Protein AF-A0A7S3USN7-F1 (afdb_monomer)

Mean predicted aligned error: 5.02 Å

Nearest PDB structures (foldseek):
  7kpt-assembly1_A  TM=8.459E-01  e=5.447E-21  Penicillium citrinum
  6pvi-assembly1_A  TM=8.472E-01  e=8.837E-21  Penicillium fellutanum
  5tum-assembly1_A  TM=7.436E-01  e=7.796E-20  Legionella longbeachae
  7cp7-assembly1_A  TM=7.792E-01  e=2.776E-19  Aspergillus fumigatus Z5
  5x68-assembly1_A  TM=6.913E-01  e=7.178E-15  Homo sapiens

InterPro domains:
  IPR002938 FAD-binding domain [PF01494] (2-319)
  IPR036188 FAD/NAD(P)-binding domain superfamily [G3DSA:3.50.50.60] (1-320)
  IPR036188 FAD/NAD(P)-binding domain superfamily [SSF51905] (2-320)
  IPR053212 2,6-Dihydroxypyridine 3-monooxygenase [PTHR47469] (2-319)

Structure (mmCIF, N/CA/C/O backbone):
data_AF-A0A7S3USN7-F1
#
_entry.id   AF-A0A7S3USN7-F1
#
loop_
_atom_site.group_PDB
_atom_site.id
_atom_site.type_symbol
_atom_site.label_atom_id
_atom_site.label_alt_id
_atom_site.label_comp_id
_atom_site.label_asym_id
_atom_site.label_entity_id
_atom_site.label_seq_id
_atom_site.pdbx_PDB_ins_code
_atom_site.Cartn_x
_atom_site.Cartn_y
_atom_site.Cartn_z
_atom_site.occupancy
_atom_site.B_iso_or_equiv
_atom_site.auth_seq_id
_atom_site.auth_comp_id
_atom_site.au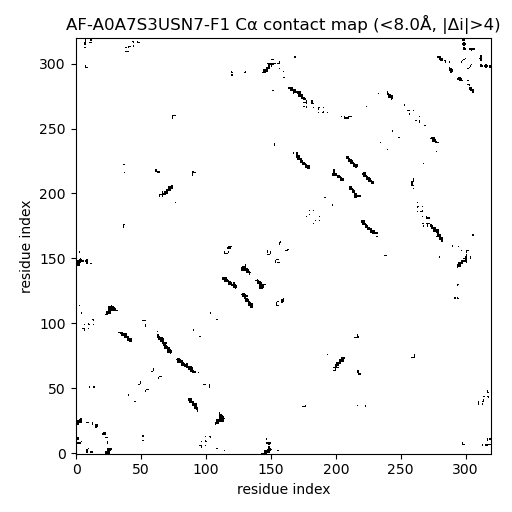th_asym_id
_atom_site.auth_atom_id
_atom_site.pdbx_PDB_model_num
ATOM 1 N N . MET A 1 1 ? -15.254 -0.022 15.511 1.00 97.38 1 MET A N 1
ATOM 2 C CA . MET A 1 1 ? -14.826 1.108 14.658 1.00 97.38 1 MET A CA 1
ATOM 3 C C . MET A 1 1 ? -13.582 0.675 13.910 1.00 97.38 1 MET A C 1
ATOM 5 O O . MET A 1 1 ? -12.802 -0.070 14.482 1.00 97.38 1 MET A O 1
ATOM 9 N N . VAL A 1 2 ? -13.404 1.097 12.666 1.00 98.56 2 VAL A N 1
ATOM 10 C CA . VAL A 1 2 ? -12.164 0.878 11.907 1.00 98.56 2 VAL A CA 1
ATOM 11 C C . VAL A 1 2 ? -11.606 2.248 11.536 1.00 98.56 2 VAL A C 1
ATOM 13 O O . VAL A 1 2 ? -12.367 3.101 11.086 1.00 98.56 2 VAL A O 1
ATOM 16 N N . VAL A 1 3 ? -10.318 2.476 11.768 1.00 98.31 3 VAL A N 1
ATOM 17 C CA . VAL A 1 3 ? -9.622 3.730 11.451 1.00 98.31 3 VAL A CA 1
ATOM 18 C C . VAL A 1 3 ? -8.654 3.452 10.309 1.00 98.31 3 VAL A C 1
ATOM 20 O O . VAL A 1 3 ? -7.775 2.613 10.461 1.00 98.31 3 VAL A O 1
ATOM 23 N N . GLY A 1 4 ? -8.829 4.132 9.180 1.00 97.25 4 GLY A N 1
ATOM 24 C CA . GLY A 1 4 ? -8.174 3.828 7.909 1.00 97.25 4 GLY A CA 1
ATOM 25 C C . GLY A 1 4 ? -9.098 3.040 6.981 1.00 97.25 4 GLY A C 1
ATOM 26 O O . GLY A 1 4 ? -9.557 1.947 7.309 1.00 97.25 4 GLY A O 1
ATOM 27 N N . GLY A 1 5 ? -9.385 3.609 5.814 1.00 95.75 5 GLY A N 1
ATOM 28 C CA . GLY A 1 5 ? -10.304 3.085 4.808 1.00 95.75 5 GLY A CA 1
ATOM 29 C C . GLY A 1 5 ? -9.616 2.514 3.574 1.00 95.75 5 GLY A C 1
ATOM 30 O O . GLY A 1 5 ? -10.259 2.418 2.538 1.00 95.75 5 GLY A O 1
ATOM 31 N N . SER A 1 6 ? -8.337 2.138 3.657 1.00 94.81 6 SER A N 1
ATOM 32 C CA . SER A 1 6 ? -7.633 1.385 2.605 1.00 94.81 6 SER A CA 1
ATOM 33 C C . SER A 1 6 ? -7.958 -0.121 2.673 1.00 94.81 6 SER A C 1
ATOM 35 O O . SER A 1 6 ? -8.712 -0.560 3.539 1.00 94.81 6 SER A O 1
ATOM 37 N N . ILE A 1 7 ? -7.376 -0.935 1.787 1.00 95.06 7 ILE A N 1
ATOM 38 C CA . ILE A 1 7 ? -7.708 -2.362 1.595 1.00 95.06 7 ILE A CA 1
ATOM 39 C C . ILE A 1 7 ? -7.746 -3.187 2.893 1.00 95.06 7 ILE A C 1
ATOM 41 O O . ILE A 1 7 ? -8.689 -3.946 3.082 1.00 95.06 7 ILE A O 1
ATOM 45 N N . GLY A 1 8 ? -6.796 -3.005 3.819 1.00 96.81 8 GLY A N 1
ATOM 46 C CA . GLY A 1 8 ? -6.786 -3.745 5.089 1.00 96.81 8 GLY A CA 1
ATOM 47 C C . GLY A 1 8 ? -7.912 -3.325 6.037 1.00 96.81 8 GLY A C 1
ATOM 48 O O . GLY A 1 8 ? -8.554 -4.163 6.663 1.00 96.81 8 GLY A O 1
ATOM 49 N N . GLY A 1 9 ? -8.219 -2.026 6.094 1.00 98.19 9 GLY A N 1
ATOM 50 C CA . GLY A 1 9 ? -9.335 -1.513 6.890 1.00 98.19 9 GLY A CA 1
ATOM 51 C C . GLY A 1 9 ? -10.692 -1.910 6.311 1.00 98.19 9 GLY A C 1
ATOM 52 O O . GLY A 1 9 ? -11.601 -2.285 7.052 1.00 98.19 9 GLY A O 1
ATOM 53 N N . LEU A 1 10 ? -10.828 -1.892 4.984 1.00 98.06 10 LEU A N 1
ATOM 54 C CA . LEU A 1 10 ? -12.040 -2.351 4.310 1.00 98.06 10 LEU A CA 1
ATOM 55 C C . LEU A 1 10 ? -12.243 -3.860 4.481 1.00 98.06 10 LEU A C 1
ATOM 57 O O . LEU A 1 10 ? -13.354 -4.266 4.813 1.00 98.06 10 LEU A O 1
ATOM 61 N N . ALA A 1 11 ? -11.190 -4.672 4.341 1.00 98.31 11 ALA A N 1
ATOM 62 C CA . ALA A 1 11 ? -11.242 -6.107 4.619 1.00 98.31 11 ALA A CA 1
ATOM 63 C C . ALA A 1 11 ? -11.718 -6.377 6.056 1.00 98.31 11 ALA A C 1
ATOM 65 O O . ALA A 1 11 ? -12.752 -7.022 6.242 1.00 98.31 11 ALA A O 1
ATOM 66 N N . ALA A 1 12 ? -11.082 -5.744 7.050 1.00 98.56 12 ALA A N 1
ATOM 67 C CA . ALA A 1 12 ? -11.486 -5.845 8.454 1.00 98.56 12 ALA A CA 1
ATOM 68 C C . ALA A 1 12 ? -12.947 -5.422 8.676 1.00 98.56 12 ALA A C 1
ATOM 70 O O . ALA A 1 12 ? -13.694 -6.048 9.433 1.00 98.56 12 ALA A O 1
ATOM 71 N N . ALA A 1 13 ? -13.392 -4.358 8.004 1.00 98.56 13 ALA A N 1
ATOM 72 C CA . ALA A 1 13 ? -14.763 -3.888 8.110 1.00 98.56 13 ALA A CA 1
ATOM 73 C C . ALA A 1 13 ? -15.772 -4.894 7.544 1.00 98.56 13 ALA A C 1
ATOM 75 O O . ALA A 1 13 ? -16.808 -5.131 8.171 1.00 98.56 13 ALA A O 1
ATOM 76 N N . VAL A 1 14 ? -15.480 -5.495 6.388 1.00 98.38 14 VAL A N 1
ATOM 77 C CA . VAL A 1 14 ? -16.324 -6.525 5.769 1.00 98.38 14 VAL A CA 1
ATOM 78 C C . VAL A 1 14 ? -16.388 -7.763 6.663 1.00 98.38 14 VAL A C 1
ATOM 80 O O . VAL A 1 14 ? -17.492 -8.209 6.990 1.00 98.38 14 VAL A O 1
ATOM 83 N N . SER A 1 15 ? -15.243 -8.261 7.137 1.00 98.12 15 SER A N 1
ATOM 84 C CA . SER A 1 15 ? -15.151 -9.405 8.054 1.00 98.12 15 SER A CA 1
ATOM 85 C C . SER A 1 15 ? -15.974 -9.204 9.323 1.00 98.12 15 SER A C 1
ATOM 87 O O . SER A 1 15 ? -16.848 -10.013 9.647 1.00 98.12 15 SER A O 1
ATOM 89 N N . LEU A 1 16 ? -15.768 -8.083 10.021 1.00 97.94 16 LEU A N 1
ATOM 90 C CA . LEU A 1 16 ? -16.489 -7.769 11.256 1.00 97.94 16 LEU A CA 1
ATOM 91 C C . LEU A 1 16 ? -18.002 -7.659 11.028 1.00 97.94 16 LEU A C 1
ATOM 93 O O . LEU A 1 16 ? -18.793 -8.121 11.852 1.00 97.94 16 LEU A O 1
ATOM 97 N N . ARG A 1 17 ? -18.435 -7.087 9.899 1.00 97.25 17 ARG A N 1
ATOM 98 C CA . ARG A 1 17 ? -19.862 -7.024 9.549 1.00 97.25 17 ARG A CA 1
ATOM 99 C C . ARG A 1 17 ? -20.449 -8.398 9.263 1.00 97.25 17 ARG A C 1
ATOM 101 O O . ARG A 1 17 ? -21.560 -8.667 9.715 1.00 97.25 17 ARG A O 1
ATOM 108 N N . LYS A 1 18 ? -19.723 -9.271 8.558 1.00 96.12 18 LYS A N 1
ATOM 109 C CA . LYS A 1 18 ? -20.137 -10.667 8.346 1.00 96.12 18 LYS A CA 1
ATOM 110 C C . LYS A 1 18 ? -20.257 -11.435 9.663 1.00 96.12 18 LYS A C 1
ATOM 112 O O . LYS A 1 18 ? -21.150 -12.264 9.795 1.00 96.12 18 LYS A O 1
ATOM 117 N N . ALA A 1 19 ? -19.435 -11.097 10.655 1.00 96.75 19 ALA A N 1
ATOM 118 C CA . ALA A 1 19 ? -19.550 -11.606 12.021 1.00 96.75 19 ALA A CA 1
ATOM 119 C C . ALA A 1 1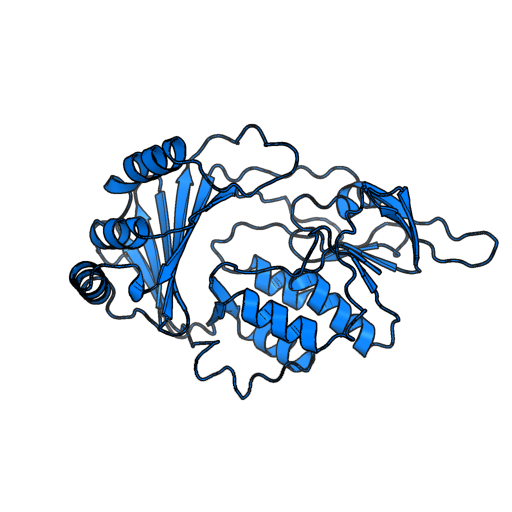9 ? -20.707 -10.978 12.836 1.00 96.75 19 ALA A C 1
ATOM 121 O O . ALA A 1 19 ? -20.896 -11.317 14.002 1.00 96.75 19 ALA A O 1
ATOM 122 N N . GLY A 1 20 ? -21.496 -10.070 12.248 1.00 96.62 20 GLY A N 1
ATOM 123 C CA . GLY A 1 20 ? -22.662 -9.443 12.878 1.00 96.62 20 GLY A CA 1
ATOM 124 C C . GLY A 1 20 ? -22.380 -8.121 13.599 1.00 96.62 20 GLY A C 1
ATOM 125 O O . GLY A 1 20 ? -23.288 -7.559 14.214 1.00 96.62 20 GLY A O 1
ATOM 126 N N . ALA A 1 21 ? -21.156 -7.587 13.526 1.00 96.62 21 ALA A N 1
ATOM 127 C CA . ALA A 1 21 ? -20.813 -6.328 14.178 1.00 96.62 21 ALA A CA 1
ATOM 128 C C . ALA A 1 21 ? -21.382 -5.102 13.438 1.00 96.62 21 ALA A C 1
ATOM 130 O O . ALA A 1 21 ? -21.480 -5.049 12.208 1.00 96.62 21 ALA A O 1
ATOM 131 N N . LYS A 1 22 ? -21.696 -4.046 14.200 1.00 95.69 22 LYS A N 1
ATOM 132 C CA . LYS A 1 22 ? -22.029 -2.723 13.653 1.00 95.69 22 LYS A CA 1
ATOM 133 C C . LYS A 1 22 ? -20.742 -1.941 13.410 1.00 95.69 22 LYS A C 1
ATOM 135 O O . LYS A 1 22 ? -20.151 -1.394 14.337 1.00 95.69 22 LYS A O 1
ATOM 140 N N . VAL A 1 23 ? -20.314 -1.886 12.154 1.00 97.62 23 VAL A N 1
ATOM 141 C CA . VAL A 1 23 ? -19.033 -1.273 11.782 1.00 97.62 23 VAL A CA 1
ATOM 142 C C . VAL A 1 23 ? -19.231 0.069 11.086 1.00 97.62 23 VAL A C 1
ATOM 144 O O . VAL A 1 23 ? -20.077 0.195 10.200 1.00 97.62 23 VAL A O 1
ATOM 147 N N . LYS A 1 24 ? -18.408 1.042 11.487 1.00 97.69 24 LYS A N 1
ATOM 148 C CA . LYS A 1 24 ? -18.107 2.278 10.761 1.00 97.69 24 LYS A CA 1
ATOM 149 C C . LYS A 1 24 ? -16.603 2.335 10.509 1.00 97.69 24 LYS A C 1
ATOM 151 O O . LYS A 1 24 ? -15.837 2.012 11.425 1.00 97.69 24 LYS A O 1
ATOM 156 N N . VAL A 1 25 ? -16.228 2.740 9.304 1.00 98.50 25 VAL A N 1
ATOM 157 C CA . VAL A 1 25 ? -14.855 2.997 8.865 1.00 98.50 25 VAL A CA 1
ATOM 158 C C . VAL A 1 25 ? -14.663 4.507 8.789 1.00 98.50 25 VAL A C 1
ATOM 160 O O . VAL A 1 25 ? -15.507 5.198 8.220 1.00 98.50 25 VAL A O 1
ATOM 163 N N . PHE A 1 26 ? -13.578 5.010 9.362 1.00 98.06 26 PHE A N 1
ATOM 164 C CA . PHE A 1 26 ? -13.206 6.421 9.330 1.00 98.06 26 PHE A CA 1
ATOM 165 C C . PHE A 1 26 ? -11.946 6.584 8.485 1.00 98.06 26 PHE A C 1
ATOM 167 O O . PHE A 1 26 ? -10.930 5.956 8.778 1.00 98.06 26 PHE A O 1
ATOM 174 N N . GLU A 1 27 ? -12.031 7.381 7.425 1.00 96.56 27 GLU A N 1
ATOM 175 C CA . GLU A 1 27 ? -10.955 7.619 6.463 1.00 96.56 27 GLU A CA 1
ATOM 176 C C . GLU A 1 27 ? -10.532 9.090 6.512 1.00 96.56 27 GLU A C 1
ATOM 178 O O . GLU A 1 27 ? -11.379 9.981 6.470 1.00 96.56 27 GLU A O 1
ATOM 183 N N . ALA A 1 28 ? -9.223 9.335 6.597 1.00 94.25 28 ALA A N 1
ATOM 184 C CA . ALA A 1 28 ? -8.663 10.680 6.693 1.00 94.25 28 ALA A CA 1
ATOM 185 C C . ALA A 1 28 ? -8.781 11.457 5.373 1.00 94.25 28 ALA A C 1
ATOM 187 O O . ALA A 1 28 ? -8.943 12.672 5.384 1.00 94.25 28 ALA A O 1
ATOM 188 N N . ASN A 1 29 ? -8.735 10.772 4.228 1.00 91.56 29 ASN A N 1
ATOM 189 C CA . ASN A 1 29 ? -8.916 11.412 2.931 1.00 91.56 29 ASN A CA 1
ATOM 190 C C . ASN A 1 29 ? -10.325 12.004 2.786 1.00 91.56 29 ASN A C 1
ATOM 192 O O . ASN A 1 29 ? -11.320 11.385 3.163 1.00 91.56 29 ASN A O 1
ATOM 196 N N . GLN A 1 30 ? -10.407 13.184 2.166 1.00 90.12 30 GLN A N 1
ATOM 197 C CA . GLN A 1 30 ? -11.661 13.924 1.960 1.00 90.12 30 GLN A CA 1
ATOM 198 C C . GLN A 1 30 ? -12.673 13.179 1.084 1.00 90.12 30 GLN A C 1
ATOM 200 O O . GLN A 1 30 ? -13.881 13.377 1.187 1.00 90.12 30 GLN A O 1
ATOM 205 N N . THR A 1 31 ? -12.179 12.343 0.175 1.00 90.12 31 THR A N 1
ATOM 206 C CA . THR A 1 31 ? -12.998 11.600 -0.781 1.00 90.12 31 THR A CA 1
ATOM 207 C C . THR A 1 31 ? -12.451 10.190 -0.957 1.00 90.12 31 THR A C 1
ATOM 209 O O . THR A 1 31 ? -11.401 9.842 -0.409 1.00 90.12 31 THR A O 1
ATOM 212 N N . ARG A 1 32 ? -13.183 9.369 -1.719 1.00 86.31 32 ARG A N 1
ATOM 213 C CA . ARG A 1 32 ? -12.721 8.037 -2.116 1.00 86.31 32 ARG A CA 1
ATOM 214 C C . ARG A 1 32 ? -11.322 8.127 -2.708 1.00 86.31 32 ARG A C 1
ATOM 216 O O . ARG A 1 32 ? -11.039 9.008 -3.519 1.00 86.31 32 ARG A O 1
ATOM 223 N N . LEU A 1 33 ? -10.483 7.176 -2.320 1.00 77.19 33 LEU A N 1
ATOM 224 C CA . LEU A 1 33 ? -9.163 7.025 -2.905 1.00 77.19 33 LEU A CA 1
ATOM 225 C C . LEU A 1 33 ? -9.318 6.780 -4.409 1.00 77.19 33 LEU A C 1
ATOM 227 O O . LEU A 1 33 ? -10.132 5.953 -4.826 1.00 77.19 33 LEU A O 1
ATOM 231 N N . GLY A 1 34 ? -8.585 7.565 -5.195 1.00 67.25 34 GLY A N 1
ATOM 232 C CA . GLY A 1 34 ? -8.583 7.521 -6.649 1.00 67.25 34 GLY A CA 1
ATOM 233 C C . GLY A 1 34 ? -7.165 7.338 -7.174 1.00 67.25 34 GLY A C 1
ATOM 234 O O . GLY A 1 34 ? -6.252 8.065 -6.780 1.00 67.25 34 GLY A O 1
ATOM 235 N N . GLY A 1 35 ? -6.994 6.387 -8.088 1.00 66.56 35 GLY A N 1
ATOM 236 C CA . GLY A 1 35 ? -5.683 5.987 -8.588 1.00 66.56 35 GLY A CA 1
ATOM 237 C C . GLY A 1 35 ? -4.980 5.020 -7.636 1.00 66.56 35 GLY A C 1
ATOM 238 O O . GLY A 1 35 ? -5.527 4.587 -6.628 1.00 66.56 35 GLY A O 1
ATOM 239 N N . GLY A 1 36 ? -3.756 4.631 -7.971 1.00 66.44 36 GLY A N 1
ATOM 240 C CA . GLY A 1 36 ? -2.997 3.692 -7.157 1.00 66.44 36 GLY A CA 1
ATOM 241 C C . GLY A 1 36 ? -1.880 3.035 -7.945 1.00 66.44 36 GLY A C 1
ATOM 242 O O . GLY A 1 36 ? -1.721 3.267 -9.142 1.00 66.44 36 GLY A O 1
ATOM 243 N N . SER A 1 37 ? -1.089 2.226 -7.252 1.00 78.81 37 SER A N 1
ATOM 244 C CA . SER A 1 37 ? -0.072 1.393 -7.889 1.00 78.81 37 SER A CA 1
ATOM 245 C C . SER A 1 37 ? -0.670 0.074 -8.362 1.00 78.81 37 SER A C 1
ATOM 247 O O . SER A 1 37 ? -1.702 -0.385 -7.865 1.00 78.81 37 SER A O 1
ATOM 249 N N . GLY A 1 38 ? 0.064 -0.595 -9.240 1.00 88.81 38 GLY A N 1
ATOM 250 C CA . GLY A 1 38 ? -0.079 -2.028 -9.414 1.00 88.81 38 GLY A CA 1
ATOM 251 C C . GLY A 1 38 ? 0.204 -2.782 -8.122 1.00 88.81 38 GLY A C 1
ATOM 252 O O . GLY A 1 38 ? 1.095 -2.418 -7.346 1.00 88.81 38 GLY A O 1
ATOM 253 N N . LEU A 1 39 ? -0.545 -3.857 -7.921 1.00 89.81 39 LEU A N 1
ATOM 254 C CA . LEU A 1 39 ? -0.434 -4.758 -6.792 1.00 89.81 39 LEU A CA 1
ATOM 255 C C . LEU A 1 39 ? -0.228 -6.192 -7.291 1.00 89.81 39 LEU A C 1
ATOM 257 O O . LEU A 1 39 ? -0.878 -6.626 -8.237 1.00 89.81 39 LEU A O 1
ATOM 261 N N . GLY A 1 40 ? 0.671 -6.924 -6.633 1.00 92.25 40 GLY A N 1
ATOM 262 C CA . GLY A 1 40 ? 0.732 -8.378 -6.731 1.00 92.25 40 GLY A CA 1
ATOM 263 C C . GLY A 1 40 ? -0.110 -9.001 -5.619 1.00 92.25 40 GLY A C 1
ATOM 264 O O . GLY A 1 40 ? 0.198 -8.781 -4.449 1.00 92.25 40 GLY A O 1
ATOM 265 N N . ILE A 1 41 ? -1.146 -9.768 -5.951 1.00 92.62 41 ILE A N 1
ATOM 266 C CA . ILE A 1 41 ? -1.980 -10.500 -4.989 1.00 92.62 41 ILE A CA 1
ATOM 267 C C . ILE A 1 41 ? -1.684 -11.991 -5.069 1.00 92.62 41 ILE A C 1
ATOM 269 O O . ILE A 1 41 ? -1.719 -12.589 -6.143 1.00 92.62 41 ILE A O 1
ATOM 273 N N . ASP A 1 42 ? -1.387 -12.594 -3.921 1.00 93.38 42 ASP A N 1
ATOM 274 C CA . ASP A 1 42 ? -1.117 -14.023 -3.822 1.00 93.38 42 ASP A CA 1
ATOM 275 C C . ASP A 1 42 ? -2.401 -14.859 -3.686 1.00 93.38 42 ASP A C 1
ATOM 277 O O . ASP A 1 42 ? -3.466 -14.373 -3.303 1.00 93.38 42 ASP A O 1
ATOM 281 N N . SER A 1 43 ? -2.297 -16.154 -3.988 1.00 91.00 43 SER A N 1
ATOM 282 C CA . SER A 1 43 ? -3.425 -17.096 -3.885 1.00 91.00 43 SER A CA 1
ATOM 283 C C . SER A 1 43 ? -4.112 -17.154 -2.511 1.00 91.00 43 SER A C 1
ATOM 285 O O . SER A 1 43 ? -5.303 -17.465 -2.454 1.00 91.00 43 SER A O 1
ATOM 287 N N . VAL A 1 44 ? -3.408 -16.847 -1.414 1.00 93.88 44 VAL A N 1
ATOM 288 C CA . VAL A 1 44 ? -4.009 -16.823 -0.070 1.00 93.88 44 VAL A CA 1
ATOM 289 C C . VAL A 1 44 ? -4.951 -15.631 0.031 1.00 93.88 44 VAL A C 1
ATOM 291 O O . VAL A 1 44 ? -6.112 -15.796 0.398 1.00 93.88 44 VAL A O 1
ATOM 294 N N . SER A 1 45 ? -4.492 -14.454 -0.382 1.00 94.62 45 SER A N 1
ATOM 295 C CA . SER A 1 45 ? -5.296 -13.233 -0.416 1.00 94.62 45 SER A CA 1
ATOM 296 C C . SER A 1 45 ? -6.460 -13.322 -1.408 1.00 94.62 45 SER A C 1
ATOM 298 O O . SER A 1 45 ? -7.540 -12.814 -1.119 1.00 94.62 45 SER A O 1
ATOM 300 N N . ILE A 1 46 ? -6.308 -14.035 -2.531 1.00 92.25 46 ILE A N 1
ATOM 301 C CA . ILE A 1 46 ? -7.442 -14.393 -3.407 1.00 92.25 46 ILE A CA 1
ATOM 302 C C . ILE A 1 46 ? -8.497 -15.193 -2.638 1.00 92.25 46 ILE A C 1
ATOM 304 O O . ILE A 1 46 ? -9.692 -14.908 -2.734 1.00 92.25 46 ILE A O 1
ATOM 308 N N . GLY A 1 47 ? -8.068 -16.191 -1.861 1.00 92.88 47 GLY A N 1
ATOM 309 C CA . GLY A 1 47 ? -8.957 -16.969 -1.001 1.00 92.88 47 GLY A CA 1
ATOM 310 C C . GLY A 1 47 ? -9.677 -16.102 0.033 1.00 92.88 47 GLY A C 1
ATOM 311 O O . GLY A 1 47 ? -10.880 -16.273 0.235 1.00 92.88 47 GLY A O 1
ATOM 312 N N . VAL A 1 48 ? -8.970 -15.136 0.628 1.00 95.06 48 VAL A N 1
ATOM 313 C CA . VAL A 1 48 ? -9.555 -14.155 1.553 1.00 95.06 48 VAL A CA 1
ATOM 314 C C . VAL A 1 48 ? -10.629 -13.324 0.855 1.00 95.06 48 VAL A C 1
ATOM 316 O O . VAL A 1 48 ? -11.762 -13.313 1.325 1.00 95.06 48 VAL A O 1
ATOM 319 N N . LEU A 1 49 ? -10.338 -12.711 -0.297 1.00 94.31 49 LEU A N 1
ATOM 320 C CA . LEU A 1 49 ? -11.314 -11.910 -1.052 1.00 94.31 49 LEU A CA 1
ATOM 321 C C . LEU A 1 49 ? -12.589 -12.710 -1.375 1.00 94.31 49 LEU A C 1
ATOM 323 O O . LEU A 1 49 ? -13.698 -12.228 -1.130 1.00 94.31 49 LEU A O 1
ATOM 327 N N . LYS A 1 50 ? -12.447 -13.970 -1.811 1.00 93.06 50 LYS A N 1
ATOM 328 C CA . LYS A 1 50 ? -13.586 -14.885 -2.016 1.00 93.06 50 LYS A CA 1
ATOM 329 C C . LYS A 1 50 ? -14.375 -15.118 -0.724 1.00 93.06 50 LYS A C 1
ATOM 331 O O . LYS A 1 50 ? -15.601 -15.037 -0.723 1.00 93.06 50 LYS A O 1
ATOM 336 N N . GLY A 1 51 ? -13.692 -15.356 0.398 1.00 93.81 51 GLY A N 1
ATOM 337 C CA . GLY A 1 51 ? -14.317 -15.481 1.721 1.00 93.81 51 GLY A CA 1
ATOM 338 C C . GLY A 1 51 ? -15.061 -14.211 2.161 1.00 93.81 51 GLY A C 1
ATOM 339 O O . GLY A 1 51 ? -16.140 -14.277 2.763 1.00 93.81 51 GLY A O 1
ATOM 340 N N . LEU A 1 52 ? -14.553 -13.040 1.774 1.00 94.69 52 LEU A N 1
ATOM 341 C CA . LEU A 1 52 ? -15.195 -11.740 1.971 1.00 94.69 52 LEU A CA 1
ATOM 342 C C . LEU A 1 52 ? -16.382 -11.496 1.032 1.00 94.69 52 LEU A C 1
ATOM 344 O O . LEU A 1 52 ? -17.145 -10.566 1.266 1.00 94.69 52 LEU A O 1
ATOM 348 N N . GLY A 1 53 ? -16.685 -12.420 0.115 1.00 92.31 53 GLY A N 1
ATOM 349 C CA . GLY A 1 53 ? -17.843 -12.343 -0.782 1.00 92.31 53 GLY A CA 1
ATOM 350 C C . GLY A 1 53 ? -17.593 -11.500 -2.026 1.00 92.31 53 GLY A C 1
ATOM 351 O O . GLY A 1 53 ? -18.542 -11.192 -2.740 1.00 92.31 53 GLY A O 1
ATOM 352 N N . VAL A 1 54 ? -16.333 -11.144 -2.282 1.00 90.25 54 VAL A N 1
ATOM 353 C CA . VAL A 1 54 ? -15.939 -10.521 -3.540 1.00 90.25 54 VAL A CA 1
ATOM 354 C C . VAL A 1 54 ? -16.091 -11.555 -4.651 1.00 90.25 54 VAL A C 1
ATOM 356 O O . VAL A 1 54 ? -15.505 -12.641 -4.582 1.00 90.25 54 VAL A O 1
ATOM 359 N N . ASP A 1 55 ? -16.888 -11.214 -5.658 1.00 84.81 55 ASP A N 1
ATOM 360 C CA . ASP A 1 55 ? -17.014 -12.009 -6.871 1.00 84.81 55 ASP A CA 1
ATOM 361 C C . ASP A 1 55 ? -15.775 -11.786 -7.742 1.00 84.81 55 ASP A C 1
ATOM 363 O O . ASP A 1 55 ? -15.517 -10.675 -8.196 1.00 84.81 55 ASP A O 1
ATOM 367 N N . LEU A 1 56 ? -14.986 -12.844 -7.930 1.00 79.44 56 LEU A N 1
ATOM 368 C CA . LEU A 1 56 ? -13.778 -12.819 -8.754 1.00 79.44 56 LEU A CA 1
ATOM 369 C C . LEU A 1 56 ? -13.988 -13.495 -10.116 1.00 79.44 56 LEU A C 1
ATOM 371 O O . LEU A 1 56 ? -13.058 -13.511 -10.921 1.00 79.44 56 LEU A O 1
ATOM 375 N N . ASP A 1 57 ? -15.173 -14.049 -10.396 1.00 71.44 57 ASP A N 1
ATOM 376 C CA . ASP A 1 57 ? -15.420 -14.849 -11.602 1.00 71.44 57 ASP A CA 1
ATOM 377 C C . ASP A 1 57 ? -15.375 -13.991 -12.885 1.00 71.44 57 ASP A C 1
ATOM 379 O O . ASP A 1 57 ? -15.074 -14.511 -13.959 1.00 71.44 57 ASP A O 1
ATOM 383 N N . GLY A 1 58 ? -15.568 -12.668 -12.773 1.00 57.78 58 GLY A N 1
ATOM 384 C CA . GLY A 1 58 ? -15.365 -11.693 -13.858 1.00 57.78 58 GLY A CA 1
ATOM 385 C C . GLY A 1 58 ? -13.964 -11.062 -13.939 1.00 57.78 58 GLY A C 1
ATOM 386 O O . GLY A 1 58 ? -13.644 -10.431 -14.944 1.00 57.78 58 GLY A O 1
ATOM 387 N N . LEU A 1 59 ? -13.110 -11.228 -12.919 1.00 57.25 59 LEU A N 1
ATOM 388 C CA . LEU A 1 59 ? -11.817 -10.527 -12.821 1.00 57.25 59 LEU A CA 1
ATOM 389 C C . LEU A 1 59 ? -10.637 -11.281 -13.431 1.00 57.25 59 LEU A C 1
ATOM 391 O O . LEU A 1 59 ? -9.632 -10.657 -13.779 1.00 57.25 59 LEU A O 1
ATOM 395 N N . TYR A 1 60 ? -10.767 -12.596 -13.620 1.00 62.94 60 TYR A N 1
ATOM 396 C CA . TYR A 1 60 ? -9.732 -13.435 -14.235 1.00 62.94 60 TYR A CA 1
ATOM 397 C C . TYR A 1 60 ? -9.460 -13.131 -15.721 1.00 62.94 60 TYR A C 1
ATOM 399 O O . TYR A 1 60 ? -8.641 -13.820 -16.329 1.00 62.94 60 TYR A O 1
ATOM 407 N N . SER A 1 61 ? -10.111 -12.131 -16.324 1.00 58.22 61 SER A N 1
ATOM 408 C CA . SER A 1 61 ? -9.989 -11.859 -17.761 1.00 58.22 61 SER A CA 1
ATOM 409 C C . SER A 1 61 ? -9.367 -10.516 -18.156 1.00 58.22 61 SER A C 1
ATOM 411 O O . SER A 1 61 ? -8.822 -10.465 -19.253 1.00 58.22 61 SER A O 1
ATOM 413 N N . GLU A 1 62 ? -9.360 -9.464 -17.318 1.00 63.34 62 GLU A N 1
ATOM 414 C CA . GLU A 1 62 ? -8.749 -8.158 -17.694 1.00 63.34 62 GLU A CA 1
ATOM 415 C C . GLU A 1 62 ? -8.160 -7.325 -16.538 1.00 63.34 62 GLU A C 1
ATOM 417 O O . GLU A 1 62 ? -7.260 -6.508 -16.752 1.00 63.34 62 GLU A O 1
ATOM 422 N N . GLU A 1 63 ? -8.662 -7.491 -15.316 1.00 69.75 63 GLU A N 1
ATOM 423 C CA . GLU A 1 63 ? -8.282 -6.665 -14.156 1.00 69.75 63 GLU A CA 1
ATOM 424 C C . GLU A 1 63 ? -7.287 -7.382 -13.240 1.00 69.75 63 GLU A C 1
ATOM 426 O O . GLU A 1 63 ? -6.444 -6.742 -12.609 1.00 69.75 63 GLU A O 1
ATOM 431 N N . MET A 1 64 ? -7.336 -8.717 -13.209 1.00 83.31 64 MET A N 1
ATOM 432 C CA . MET A 1 64 ? -6.456 -9.557 -12.409 1.00 83.31 64 MET A CA 1
ATOM 433 C C . MET A 1 64 ? -5.811 -10.643 -13.272 1.00 83.31 64 MET A C 1
ATOM 435 O O . MET A 1 64 ? -6.384 -11.700 -13.533 1.00 83.31 64 MET A O 1
ATOM 439 N N . VAL A 1 65 ? -4.585 -10.374 -13.715 1.00 87.62 65 VAL A N 1
ATOM 440 C CA . VAL A 1 65 ? -3.865 -11.222 -14.672 1.00 87.62 65 VAL A CA 1
ATOM 441 C C . VAL A 1 65 ? -2.886 -12.140 -13.935 1.00 87.62 65 VAL A C 1
ATOM 443 O O . VAL A 1 65 ? -2.140 -11.657 -13.079 1.00 87.62 65 VAL A O 1
ATOM 446 N N . PRO A 1 66 ? -2.855 -13.454 -14.230 1.00 90.38 66 PRO A N 1
ATOM 447 C CA . PRO A 1 66 ? -1.837 -14.346 -13.690 1.00 90.38 66 PRO A CA 1
ATOM 448 C C . PRO A 1 66 ? -0.422 -13.869 -14.038 1.00 90.38 66 PRO A C 1
ATOM 450 O O . PRO A 1 66 ? -0.091 -13.657 -15.202 1.00 90.38 66 PRO A O 1
ATOM 453 N N . MET A 1 67 ? 0.433 -13.779 -13.025 1.00 92.69 67 MET A N 1
ATOM 454 C CA . MET A 1 67 ? 1.842 -13.412 -13.144 1.00 92.69 67 MET A CA 1
ATOM 455 C C . MET A 1 67 ? 2.707 -14.567 -12.612 1.00 92.69 67 MET A C 1
ATOM 457 O O . MET A 1 67 ? 3.253 -14.476 -11.511 1.00 92.69 67 MET A O 1
ATOM 461 N N . PRO A 1 68 ? 2.793 -15.692 -13.355 1.00 94.25 68 PRO A N 1
ATOM 462 C CA . PRO A 1 68 ? 3.428 -16.921 -12.879 1.00 94.25 68 PRO A CA 1
ATOM 463 C C . PRO A 1 68 ? 4.957 -16.873 -12.843 1.00 94.25 68 PRO A C 1
ATOM 465 O O . PRO A 1 68 ? 5.572 -17.811 -12.340 1.00 94.25 68 PRO A O 1
ATOM 468 N N . MET A 1 69 ? 5.581 -15.826 -13.385 1.00 95.19 69 MET A N 1
ATOM 469 C CA . MET A 1 69 ? 7.036 -15.716 -13.471 1.00 95.19 69 MET A CA 1
ATOM 470 C C . MET A 1 69 ? 7.572 -14.537 -12.658 1.00 95.19 69 MET A C 1
ATOM 472 O O . MET A 1 69 ? 6.986 -13.456 -12.649 1.00 95.19 69 MET A O 1
ATOM 476 N N . GLU A 1 70 ? 8.738 -14.723 -12.047 1.00 95.19 70 GLU A N 1
ATOM 477 C CA . GLU A 1 70 ? 9.629 -13.633 -11.639 1.00 95.19 70 GLU A CA 1
ATOM 478 C C . GLU A 1 70 ? 10.978 -13.817 -12.334 1.00 95.19 70 GLU A C 1
ATOM 480 O O . GLU A 1 70 ? 11.505 -14.932 -12.400 1.00 95.19 70 GLU A O 1
ATOM 485 N N . LYS A 1 71 ? 11.544 -12.732 -12.868 1.00 96.12 71 LYS A N 1
ATOM 486 C CA . LYS A 1 71 ? 12.846 -12.746 -13.549 1.00 96.12 71 LYS A CA 1
ATOM 487 C C . LYS A 1 71 ? 13.734 -11.632 -13.029 1.00 96.12 71 LYS A C 1
ATOM 489 O O . LYS A 1 71 ? 13.307 -10.488 -12.942 1.00 96.12 71 LYS A O 1
ATOM 494 N N . TYR A 1 72 ? 14.981 -11.979 -12.743 1.00 96.00 72 TYR A N 1
ATOM 495 C CA . TYR A 1 72 ? 16.020 -11.075 -12.275 1.00 96.00 72 TYR A CA 1
ATOM 496 C C . TYR A 1 72 ? 17.081 -10.933 -13.356 1.00 96.00 72 TYR A C 1
ATOM 498 O O . TYR A 1 72 ? 17.666 -11.924 -13.808 1.00 96.00 72 TYR A O 1
ATOM 506 N N . LEU A 1 73 ? 17.332 -9.692 -13.745 1.00 95.56 73 LEU A N 1
ATOM 507 C CA . LEU A 1 73 ? 18.283 -9.298 -14.774 1.00 95.56 73 LEU A CA 1
ATOM 508 C C . LEU A 1 73 ? 19.282 -8.306 -14.171 1.00 95.56 73 LEU A C 1
ATOM 510 O O . LEU A 1 73 ? 18.961 -7.620 -13.203 1.00 95.56 73 LEU A O 1
ATOM 514 N N . ASP A 1 74 ? 20.489 -8.211 -14.723 1.00 92.62 74 ASP A N 1
ATOM 515 C CA . ASP A 1 74 ? 21.319 -7.024 -14.503 1.00 92.62 74 ASP A CA 1
ATOM 516 C C . ASP A 1 74 ? 20.902 -5.884 -15.447 1.00 92.62 74 ASP A C 1
ATOM 518 O O . ASP A 1 74 ? 20.121 -6.084 -16.380 1.00 92.62 74 ASP A O 1
ATOM 522 N N . ARG A 1 75 ? 21.449 -4.681 -15.237 1.00 87.19 75 ARG A N 1
ATOM 523 C CA . ARG A 1 75 ? 21.131 -3.498 -16.060 1.00 87.19 75 ARG A CA 1
ATOM 524 C C . ARG A 1 75 ? 21.445 -3.634 -17.560 1.00 87.19 75 ARG A C 1
ATOM 526 O O . ARG A 1 75 ? 21.021 -2.794 -18.341 1.00 87.19 75 ARG A O 1
ATOM 533 N N . ASN A 1 76 ? 22.256 -4.618 -17.957 1.00 88.50 76 ASN A N 1
ATOM 534 C CA . ASN A 1 76 ? 22.601 -4.877 -19.357 1.00 88.50 76 ASN A CA 1
ATOM 535 C C . ASN A 1 76 ? 21.710 -5.985 -19.953 1.00 88.50 76 ASN A C 1
ATOM 537 O O . ASN A 1 76 ? 22.042 -6.543 -20.999 1.00 88.50 76 ASN A O 1
ATOM 541 N N . GLY A 1 77 ? 20.631 -6.363 -19.259 1.00 89.25 77 GLY A N 1
ATOM 542 C CA . GLY A 1 77 ? 19.729 -7.437 -19.660 1.00 89.25 77 GLY A CA 1
ATOM 543 C C . GLY A 1 77 ? 20.302 -8.837 -19.443 1.00 89.25 77 GLY A C 1
ATOM 544 O O . GLY A 1 77 ? 19.710 -9.821 -19.894 1.00 89.25 77 GLY A O 1
ATOM 545 N N . ARG A 1 78 ? 21.446 -8.984 -18.756 1.00 93.06 78 ARG A N 1
ATOM 546 C CA . ARG A 1 78 ? 21.989 -10.313 -18.471 1.00 93.06 78 ARG A CA 1
ATOM 547 C C . ARG A 1 78 ? 21.089 -11.009 -17.466 1.00 93.06 78 ARG A C 1
ATOM 549 O O . ARG A 1 78 ? 20.877 -10.532 -16.356 1.00 93.06 78 ARG A O 1
ATOM 556 N N . TYR A 1 79 ? 20.654 -12.202 -17.829 1.00 94.38 79 TYR A N 1
ATOM 557 C CA . TYR A 1 79 ? 19.906 -13.078 -16.948 1.00 94.38 79 TYR A CA 1
ATOM 558 C C . TYR A 1 79 ? 20.698 -13.483 -15.692 1.00 94.38 79 TYR A C 1
ATOM 560 O O . TYR A 1 79 ? 21.833 -13.963 -15.794 1.00 94.38 79 TYR A O 1
ATOM 568 N N . LEU A 1 80 ? 20.076 -13.325 -14.519 1.00 95.94 80 LEU A N 1
ATOM 569 C CA . LEU A 1 80 ? 20.643 -13.695 -13.220 1.00 95.94 80 LEU A CA 1
ATOM 570 C C . LEU A 1 80 ? 19.882 -14.856 -12.570 1.00 95.94 80 LEU A C 1
ATOM 572 O O . LEU A 1 80 ? 20.505 -15.814 -12.113 1.00 95.94 80 LEU A O 1
ATOM 576 N N . TYR A 1 81 ? 18.551 -14.774 -12.519 1.00 96.31 81 TYR A N 1
ATOM 577 C CA . TYR A 1 81 ? 17.693 -15.764 -11.861 1.00 96.31 81 TYR A CA 1
ATOM 578 C C . TYR A 1 81 ? 16.258 -15.700 -12.399 1.00 96.31 81 TYR A C 1
ATOM 580 O O . TYR A 1 81 ? 15.808 -14.646 -12.846 1.00 96.31 81 TYR A O 1
ATOM 588 N N . GLN A 1 82 ? 15.524 -16.809 -12.313 1.00 95.19 82 GLN A N 1
ATOM 589 C CA . GLN A 1 82 ? 14.076 -16.824 -12.488 1.00 95.19 82 GLN A CA 1
ATOM 590 C C . GLN A 1 82 ? 13.431 -17.863 -11.596 1.00 95.19 82 GLN A C 1
ATOM 592 O O . GLN A 1 82 ? 14.044 -18.872 -11.232 1.00 95.19 82 GLN A O 1
ATOM 597 N N . ARG A 1 83 ? 12.147 -17.643 -11.360 1.00 94.12 83 ARG A N 1
ATOM 598 C CA . ARG A 1 83 ? 11.250 -18.637 -10.806 1.00 94.12 83 ARG A CA 1
ATOM 599 C C . ARG A 1 83 ? 9.947 -18.614 -11.586 1.00 94.12 83 ARG A C 1
ATOM 601 O O . ARG A 1 83 ? 9.458 -17.560 -11.983 1.00 94.12 83 ARG A O 1
ATOM 608 N N . GLU A 1 84 ? 9.431 -19.808 -11.814 1.00 93.94 84 GLU A N 1
ATOM 609 C CA . GLU A 1 84 ? 8.160 -20.061 -12.482 1.00 93.94 84 GLU A CA 1
ATOM 610 C C . GLU A 1 84 ? 7.156 -20.609 -11.455 1.00 93.94 84 GLU A C 1
ATOM 612 O O . GLU A 1 84 ? 7.497 -20.813 -10.283 1.00 93.94 84 GLU A O 1
ATOM 617 N N . ASP A 1 85 ? 5.914 -20.818 -11.890 1.00 90.56 85 ASP A N 1
ATOM 618 C CA . ASP A 1 85 ? 4.812 -21.326 -11.068 1.00 90.56 85 ASP A CA 1
ATOM 619 C C . ASP A 1 85 ? 4.521 -20.478 -9.815 1.00 90.56 85 ASP A C 1
ATOM 621 O O . ASP A 1 85 ? 4.148 -20.988 -8.752 1.00 90.56 85 ASP A O 1
ATOM 625 N N . LEU A 1 86 ? 4.683 -19.156 -9.920 1.00 90.06 86 LEU A N 1
ATOM 626 C CA . LEU A 1 86 ? 4.284 -18.232 -8.866 1.00 90.06 86 LEU A CA 1
ATOM 627 C C . LEU A 1 86 ? 2.756 -18.113 -8.801 1.00 90.06 86 LEU A C 1
ATOM 629 O O . LEU A 1 86 ? 2.122 -17.734 -9.786 1.00 90.06 86 LEU A O 1
ATOM 633 N N . PRO A 1 87 ? 2.133 -18.355 -7.635 1.00 90.00 87 PRO A N 1
ATOM 634 C CA . PRO A 1 87 ? 0.695 -18.191 -7.463 1.00 90.00 87 PRO A CA 1
ATOM 635 C C . PRO A 1 87 ? 0.357 -16.718 -7.185 1.00 90.00 87 PRO A C 1
ATOM 637 O O . PRO A 1 87 ? -0.199 -16.388 -6.133 1.00 90.00 87 PRO A O 1
ATOM 640 N N . LEU A 1 88 ? 0.767 -15.837 -8.099 1.00 91.44 88 LEU A N 1
ATOM 641 C CA . LEU A 1 88 ? 0.667 -14.388 -7.992 1.00 91.44 88 LEU A CA 1
ATOM 642 C C . LEU A 1 88 ? -0.148 -13.836 -9.162 1.00 91.44 88 LEU A C 1
ATOM 644 O O . LEU A 1 88 ? -0.030 -14.299 -10.294 1.00 91.44 88 LEU A O 1
ATOM 648 N N . PHE A 1 89 ? -0.956 -12.825 -8.879 1.00 91.69 89 PHE A N 1
ATOM 649 C CA . PHE A 1 89 ? -1.746 -12.106 -9.866 1.00 91.69 89 PHE A CA 1
ATOM 650 C C . PHE A 1 89 ? -1.388 -10.627 -9.816 1.00 91.69 89 PHE A C 1
ATOM 652 O O . PHE A 1 89 ? -1.263 -10.061 -8.733 1.00 91.69 89 PHE A O 1
ATOM 659 N N . SER A 1 90 ? -1.241 -9.993 -10.971 1.00 91.44 90 SER A N 1
ATOM 660 C CA . SER A 1 90 ? -1.141 -8.541 -11.079 1.00 91.44 90 SER A CA 1
ATOM 661 C C . SER A 1 90 ? -2.535 -7.932 -11.186 1.00 91.44 90 SER A C 1
ATOM 663 O O . SER A 1 90 ? -3.308 -8.346 -12.051 1.00 91.44 90 SER A O 1
ATOM 665 N N . CYS A 1 91 ? -2.841 -6.930 -10.367 1.00 89.75 91 CYS A N 1
ATOM 666 C CA . CYS A 1 91 ? -4.083 -6.162 -10.450 1.00 89.75 91 CYS A CA 1
ATOM 667 C C . CYS A 1 91 ? -3.863 -4.691 -10.089 1.00 89.75 91 CYS A C 1
ATOM 669 O O . CYS A 1 91 ? -2.829 -4.324 -9.519 1.00 89.75 91 CYS A O 1
ATOM 671 N N . TYR A 1 92 ? -4.836 -3.832 -10.391 1.00 88.62 92 TYR A N 1
ATOM 672 C CA . TYR A 1 92 ? -4.811 -2.457 -9.903 1.00 88.62 92 TYR A CA 1
ATOM 673 C C . TYR A 1 92 ? -5.230 -2.425 -8.430 1.00 88.62 92 TYR A C 1
ATOM 675 O O . TYR A 1 92 ? -6.193 -3.079 -8.027 1.00 88.62 92 TYR A O 1
ATOM 683 N N . TRP A 1 93 ? -4.529 -1.645 -7.601 1.00 90.19 93 TRP A N 1
ATOM 684 C CA . TRP A 1 93 ? -4.929 -1.463 -6.201 1.00 90.19 93 TRP A CA 1
ATOM 685 C C . TRP A 1 93 ? -6.367 -0.918 -6.083 1.00 90.19 93 TRP A C 1
ATOM 687 O O . TRP A 1 93 ? -7.122 -1.347 -5.210 1.00 90.19 93 TRP A O 1
ATOM 697 N N . GLN A 1 94 ? -6.756 -0.020 -6.998 1.00 88.75 94 GLN A N 1
ATOM 698 C CA . GLN A 1 94 ? -8.094 0.580 -7.039 1.00 88.75 94 GLN A CA 1
ATOM 699 C C . GLN A 1 94 ? -9.199 -0.466 -7.221 1.00 88.75 94 GLN A C 1
ATOM 701 O O . GLN A 1 94 ? -10.260 -0.323 -6.620 1.00 88.75 94 GLN A O 1
ATOM 706 N N . ASP A 1 95 ? -8.959 -1.507 -8.018 1.00 88.88 95 ASP A N 1
ATOM 707 C CA . ASP A 1 95 ? -9.970 -2.527 -8.305 1.00 88.88 95 ASP A CA 1
ATOM 708 C C . ASP A 1 95 ? -10.285 -3.304 -7.024 1.00 88.88 95 ASP A C 1
ATOM 710 O O . ASP A 1 95 ? -11.439 -3.442 -6.630 1.00 88.88 95 ASP A O 1
ATOM 714 N N . VAL A 1 96 ? -9.244 -3.696 -6.283 1.00 91.00 96 VAL A N 1
ATOM 715 C CA . VAL A 1 96 ? -9.371 -4.378 -4.985 1.00 91.00 96 VAL A CA 1
ATOM 716 C C . VAL A 1 96 ? -10.057 -3.494 -3.951 1.00 91.00 96 VAL A C 1
ATOM 718 O O . VAL A 1 96 ? -10.933 -3.952 -3.218 1.00 91.00 96 VAL A O 1
ATOM 721 N N . TYR A 1 97 ? -9.688 -2.216 -3.909 1.00 93.38 97 TYR A N 1
ATOM 722 C CA . TYR A 1 97 ? -10.342 -1.228 -3.061 1.00 93.38 97 TYR A CA 1
ATOM 723 C C . TYR A 1 97 ? -11.844 -1.111 -3.373 1.00 93.38 97 TYR A C 1
ATOM 725 O O . TYR A 1 97 ? -12.667 -1.201 -2.462 1.00 93.38 97 TYR A O 1
ATOM 733 N N . ASN A 1 98 ? -12.212 -0.956 -4.649 1.00 91.62 98 ASN A N 1
ATOM 734 C CA . ASN A 1 98 ? -13.604 -0.816 -5.082 1.00 91.62 98 ASN A CA 1
ATOM 735 C C . ASN A 1 98 ? -14.418 -2.077 -4.770 1.00 91.62 98 ASN A C 1
ATOM 737 O O . ASN A 1 98 ? -15.500 -1.974 -4.196 1.00 91.62 98 ASN A O 1
ATOM 741 N N . MET A 1 99 ? -13.861 -3.256 -5.045 1.00 91.00 99 MET A N 1
ATOM 742 C CA . MET A 1 99 ? -14.495 -4.536 -4.737 1.00 91.00 99 MET A CA 1
ATOM 743 C C . MET A 1 99 ? -14.826 -4.682 -3.249 1.00 91.00 99 MET A C 1
ATOM 745 O O . MET A 1 99 ? -15.914 -5.130 -2.894 1.00 91.00 99 MET A O 1
ATOM 749 N N . LEU A 1 100 ? -13.914 -4.279 -2.359 1.00 94.81 100 LEU A N 1
ATOM 750 C CA . LEU A 1 100 ? -14.162 -4.298 -0.916 1.00 94.81 100 LEU A CA 1
ATOM 751 C C . LEU A 1 100 ? -15.178 -3.231 -0.488 1.00 94.81 100 LEU A C 1
ATOM 753 O O . LEU A 1 100 ? -16.013 -3.493 0.377 1.00 94.81 100 LEU A O 1
ATOM 757 N N . MET A 1 101 ? -15.141 -2.044 -1.101 1.00 94.56 101 MET A N 1
ATOM 758 C CA . MET A 1 101 ? -16.140 -0.992 -0.876 1.00 94.56 101 MET A CA 1
ATOM 759 C C . MET A 1 101 ? -17.555 -1.462 -1.236 1.00 94.56 101 MET A C 1
ATOM 761 O O . MET A 1 101 ? -18.494 -1.148 -0.510 1.00 94.56 101 MET A O 1
ATOM 765 N N . GLU A 1 102 ? -17.716 -2.232 -2.314 1.00 93.62 102 GLU A N 1
ATOM 766 C CA . GLU A 1 102 ? -19.006 -2.777 -2.764 1.00 93.62 102 GLU A CA 1
ATOM 767 C C . GLU A 1 102 ? -19.606 -3.804 -1.794 1.00 93.62 102 GLU A C 1
ATOM 769 O O . GLU A 1 102 ? -20.825 -3.969 -1.741 1.00 93.62 102 GLU A O 1
ATOM 774 N N . GLN A 1 103 ? -18.779 -4.439 -0.956 1.00 95.50 103 GLN A N 1
ATOM 775 C CA . GLN A 1 103 ? -19.250 -5.326 0.116 1.00 95.50 103 GLN A CA 1
ATOM 776 C C . GLN A 1 103 ? -19.815 -4.559 1.325 1.00 95.50 103 GLN A C 1
ATOM 778 O O . GLN A 1 103 ? -20.373 -5.157 2.255 1.00 95.50 103 GLN A O 1
ATOM 783 N N . LEU A 1 104 ? -19.660 -3.233 1.357 1.00 96.25 104 LEU A N 1
ATOM 784 C CA . LEU A 1 104 ? -20.083 -2.379 2.457 1.00 96.25 104 LEU A CA 1
ATOM 785 C C . LEU A 1 104 ? -21.302 -1.519 2.065 1.00 96.25 104 LEU A C 1
ATOM 787 O O . LEU A 1 104 ? -21.416 -1.058 0.934 1.00 96.25 104 LEU A O 1
ATOM 791 N N . PRO A 1 105 ? -22.222 -1.229 3.006 1.00 95.12 105 PRO A N 1
ATOM 792 C CA . PRO A 1 105 ? -23.301 -0.273 2.763 1.00 95.12 105 PRO A CA 1
ATOM 793 C C . PRO A 1 105 ? -22.782 1.128 2.406 1.00 95.12 105 PRO A C 1
ATOM 795 O O . PRO A 1 105 ? -21.762 1.562 2.938 1.00 95.12 105 PRO A O 1
ATOM 798 N N . GLU A 1 106 ? -23.571 1.891 1.641 1.00 86.75 106 GLU A N 1
ATOM 799 C CA . GLU A 1 106 ? -23.246 3.229 1.098 1.00 86.75 106 GLU A CA 1
ATOM 800 C C . GLU A 1 106 ? -22.711 4.253 2.127 1.00 86.75 106 GLU A C 1
ATOM 802 O O . GLU A 1 106 ? -22.023 5.201 1.763 1.00 86.75 106 GLU A O 1
ATOM 807 N N . LYS A 1 107 ? -22.983 4.061 3.426 1.00 91.12 107 LYS A N 1
ATOM 808 C CA . LYS A 1 107 ? -22.575 4.958 4.527 1.00 91.12 107 LYS A CA 1
ATOM 809 C C . LYS A 1 107 ? -21.705 4.288 5.593 1.00 91.12 107 LYS A C 1
ATOM 811 O O . LYS A 1 107 ? -21.600 4.789 6.712 1.00 91.12 107 LYS A O 1
ATOM 816 N N . ALA A 1 108 ? -21.140 3.120 5.295 1.00 95.88 108 ALA A N 1
ATOM 817 C CA . ALA A 1 108 ? -20.252 2.430 6.225 1.00 95.88 108 ALA A CA 1
ATOM 818 C C . ALA A 1 108 ? -18.884 3.117 6.335 1.00 95.88 108 ALA A C 1
ATOM 820 O O . ALA A 1 108 ? -18.283 3.076 7.407 1.00 95.88 108 ALA A O 1
ATOM 821 N N . VAL A 1 109 ? -18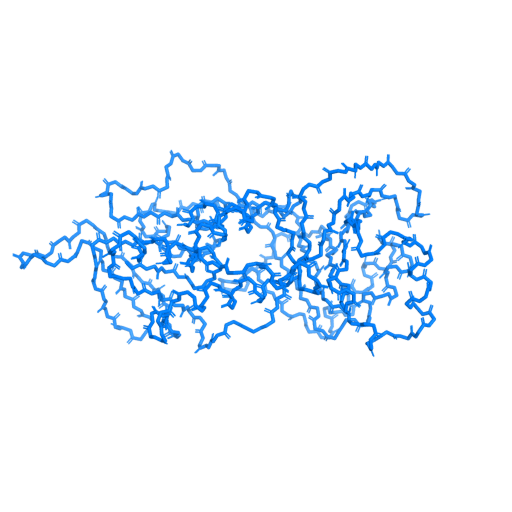.426 3.757 5.255 1.00 97.44 109 VAL A N 1
ATOM 822 C CA . VAL A 1 109 ? -17.170 4.514 5.199 1.00 97.44 109 VAL A CA 1
ATOM 823 C C . VAL A 1 109 ? -17.467 6.005 5.272 1.00 97.44 109 VAL A C 1
ATOM 825 O O . VAL A 1 109 ? -18.290 6.518 4.515 1.00 97.44 109 VAL A O 1
ATOM 828 N N . ILE A 1 110 ? -16.812 6.684 6.208 1.00 96.94 110 ILE A N 1
ATOM 829 C CA . ILE A 1 110 ? -16.974 8.108 6.482 1.00 96.94 110 ILE A CA 1
ATOM 830 C C . ILE A 1 110 ? -15.630 8.778 6.197 1.00 96.94 110 ILE A C 1
ATOM 832 O O . ILE A 1 110 ? -14.656 8.545 6.912 1.00 96.94 110 ILE A O 1
ATOM 836 N N . PHE A 1 111 ? -15.604 9.563 5.125 1.00 96.62 111 PHE A N 1
ATOM 837 C CA . PHE A 1 111 ? -14.448 10.333 4.665 1.00 96.62 111 PHE A CA 1
ATOM 838 C C . PHE A 1 111 ? -14.289 11.636 5.446 1.00 96.62 111 PHE A C 1
ATOM 840 O O . PHE A 1 111 ? -15.216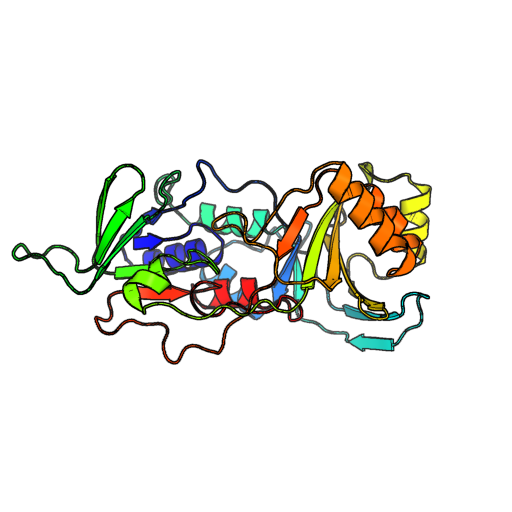 12.042 6.149 1.00 96.62 111 PHE A O 1
ATOM 847 N N . ASP A 1 112 ? -13.139 12.287 5.270 1.00 95.38 112 ASP A N 1
ATOM 848 C CA . ASP A 1 112 ? -12.769 13.535 5.950 1.00 95.38 112 ASP A CA 1
ATOM 849 C C . ASP A 1 112 ? -12.790 13.389 7.482 1.00 95.38 112 ASP A C 1
ATOM 851 O O . ASP A 1 112 ? -13.286 14.232 8.227 1.00 95.38 112 ASP A O 1
ATOM 855 N N . ARG A 1 113 ? -12.320 12.233 7.965 1.00 96.00 113 ARG A N 1
ATOM 856 C CA . ARG A 1 113 ? -12.305 11.853 9.382 1.00 96.00 113 ARG A CA 1
ATOM 857 C C . ARG A 1 113 ? -10.911 11.420 9.807 1.00 96.00 113 ARG A C 1
ATOM 859 O O . ARG A 1 113 ? -10.662 10.253 10.109 1.00 96.00 113 ARG A O 1
ATOM 866 N N . GLU A 1 114 ? -10.006 12.390 9.859 1.00 95.00 114 GLU A N 1
ATOM 867 C CA . GLU A 1 114 ? -8.675 12.217 10.438 1.00 95.00 114 GLU A CA 1
ATOM 868 C C . GLU A 1 114 ? -8.766 12.119 11.968 1.00 95.00 114 GLU A C 1
ATOM 870 O O . GLU A 1 114 ? -9.280 13.021 12.631 1.00 95.00 114 GLU A O 1
ATOM 875 N N . VAL A 1 115 ? -8.277 11.012 12.532 1.00 95.06 115 VAL A N 1
ATOM 876 C CA . VAL A 1 115 ? -8.198 10.808 13.985 1.00 95.06 115 VAL A CA 1
ATOM 877 C C . VAL A 1 115 ? -6.949 11.499 14.522 1.00 95.06 115 VAL A C 1
ATOM 879 O O . VAL A 1 115 ? -5.834 11.147 14.141 1.00 95.06 115 VAL A O 1
ATOM 882 N N . VAL A 1 116 ? -7.139 12.432 15.453 1.00 93.81 116 VAL A N 1
ATOM 883 C CA . VAL A 1 116 ? -6.053 13.206 16.080 1.00 93.81 116 VAL A CA 1
ATOM 884 C C . VAL A 1 116 ? -5.772 12.770 17.517 1.00 93.81 116 VAL A C 1
ATOM 886 O O . VAL A 1 116 ? -4.641 12.881 17.984 1.00 93.81 116 VAL A O 1
ATOM 889 N N . GLU A 1 117 ? -6.768 12.211 18.210 1.00 92.56 117 GLU A N 1
ATOM 890 C CA . GLU A 1 117 ? -6.606 11.648 19.554 1.00 92.56 117 GLU A CA 1
ATOM 891 C C . GLU A 1 117 ? -7.446 10.377 19.721 1.00 92.56 117 GLU A C 1
ATOM 893 O O . GLU A 1 117 ? -8.499 10.213 19.101 1.00 92.56 117 GLU A O 1
ATOM 898 N N . MET A 1 118 ? -7.005 9.483 20.608 1.00 94.38 118 MET A N 1
ATOM 899 C CA . MET A 1 118 ? -7.759 8.294 20.998 1.00 94.38 118 MET A CA 1
ATOM 900 C C . MET A 1 118 ? -7.566 7.992 22.486 1.00 94.38 118 MET A C 1
ATOM 902 O O . MET A 1 118 ? -6.454 8.079 23.004 1.00 94.38 118 MET A O 1
ATOM 906 N N . ALA A 1 119 ? -8.645 7.573 23.146 1.00 92.44 119 ALA A N 1
ATOM 907 C CA . ALA A 1 119 ? -8.636 6.990 24.484 1.00 92.44 119 ALA A CA 1
ATOM 908 C C . ALA A 1 119 ? -9.163 5.545 24.436 1.00 92.44 119 ALA A C 1
ATOM 910 O O . ALA A 1 119 ? -10.086 5.255 23.676 1.00 92.44 119 ALA A O 1
ATOM 911 N N . CYS A 1 120 ? -8.600 4.652 25.252 1.00 92.06 120 CYS A N 1
ATOM 912 C CA . CYS A 1 120 ? -9.001 3.244 25.378 1.00 92.06 120 CYS A CA 1
ATOM 913 C C . CYS A 1 120 ? -9.142 2.846 26.857 1.00 92.06 120 CYS A C 1
ATOM 915 O O . CYS A 1 120 ? -8.684 3.577 27.737 1.00 92.06 120 CYS A O 1
ATOM 917 N N . GLY A 1 121 ? -9.819 1.728 27.143 1.00 85.62 121 GLY A N 1
ATOM 918 C CA . GLY A 1 121 ? -10.031 1.235 28.510 1.00 85.62 121 GLY A CA 1
ATOM 919 C C . GLY A 1 121 ? -10.992 2.066 29.370 1.00 85.62 121 GLY A C 1
ATOM 920 O O . GLY A 1 121 ? -11.142 1.790 30.559 1.00 85.62 121 GLY A O 1
ATOM 921 N N . ALA A 1 122 ? -11.658 3.069 28.792 1.00 71.44 122 ALA A N 1
ATOM 922 C CA . ALA A 1 122 ? -12.520 4.007 29.505 1.00 71.44 122 ALA A CA 1
ATOM 923 C C . ALA A 1 122 ? -13.988 3.798 29.109 1.00 71.44 122 ALA A C 1
ATOM 925 O O . ALA A 1 122 ? -14.568 4.613 28.381 1.00 71.44 122 ALA A O 1
ATOM 926 N N . ALA A 1 123 ? -14.573 2.690 29.579 1.00 68.31 123 ALA A N 1
ATOM 927 C CA . ALA A 1 123 ? -16.023 2.506 29.542 1.00 68.31 123 ALA A CA 1
ATOM 928 C C . ALA A 1 123 ? -16.676 3.601 30.396 1.00 68.31 123 ALA A C 1
ATOM 930 O O . ALA A 1 123 ? -16.189 3.911 31.486 1.00 68.31 123 ALA A O 1
ATOM 931 N N . ASP A 1 124 ? -17.733 4.229 29.889 1.00 65.44 124 ASP A N 1
ATOM 932 C CA . ASP A 1 124 ? -18.434 5.237 30.681 1.00 65.44 124 ASP A CA 1
ATOM 933 C C . ASP A 1 124 ? -19.294 4.578 31.779 1.00 65.44 124 ASP A C 1
ATOM 935 O O . ASP A 1 124 ? -19.687 3.413 31.678 1.00 65.44 124 ASP A O 1
ATOM 939 N N . GLU A 1 125 ? -19.599 5.326 32.844 1.00 63.31 125 GLU A N 1
ATOM 940 C CA . GLU A 1 125 ? -20.458 4.857 33.947 1.00 63.31 125 GLU A CA 1
ATOM 941 C C . GLU A 1 125 ? -21.900 4.529 33.494 1.00 63.31 125 GLU A C 1
ATOM 943 O O . GLU A 1 125 ? -22.659 3.899 34.229 1.00 63.31 125 GLU A O 1
ATOM 948 N N . SER A 1 126 ? -22.275 4.927 32.274 1.00 66.56 126 SER A N 1
ATOM 949 C CA . SER A 1 126 ? -23.556 4.656 31.611 1.00 66.56 126 SER A CA 1
ATOM 950 C C . SER A 1 126 ? -23.531 3.458 30.640 1.00 66.56 126 SER A C 1
ATOM 952 O O . SER A 1 126 ? -24.540 3.198 29.982 1.00 66.56 126 SER A O 1
ATOM 954 N N . GLY A 1 127 ? -22.431 2.698 30.567 1.00 60.12 127 GLY A N 1
ATOM 955 C CA . GLY A 1 127 ? -22.304 1.498 29.732 1.00 60.12 127 GLY A CA 1
ATOM 956 C C . GLY A 1 127 ? -21.956 1.736 28.255 1.00 60.12 127 GLY A C 1
ATOM 957 O O . GLY A 1 127 ? -22.212 0.864 27.428 1.00 60.12 127 GLY A O 1
ATOM 958 N N . GLY A 1 128 ? -21.408 2.893 27.890 1.00 67.12 128 GLY A N 1
ATOM 959 C CA . GLY A 1 128 ? -20.899 3.177 26.549 1.00 67.12 128 GLY A CA 1
ATOM 960 C C . GLY A 1 128 ? -19.513 2.581 26.278 1.00 67.12 128 GLY A C 1
ATOM 961 O O . GLY A 1 128 ? -18.767 2.223 27.191 1.00 67.12 128 GLY A O 1
ATOM 962 N N . GLY A 1 129 ? -19.182 2.476 24.987 1.00 79.94 129 GLY A N 1
ATOM 963 C CA . GLY A 1 129 ? -17.993 1.777 24.488 1.00 79.94 129 GLY A CA 1
ATOM 964 C C . GLY A 1 129 ? -16.661 2.270 25.072 1.00 79.94 129 GLY A C 1
ATOM 965 O O . GLY A 1 129 ? -16.491 3.460 25.369 1.00 79.94 129 GLY A O 1
ATOM 966 N N . SER A 1 130 ? -15.713 1.338 25.217 1.00 88.75 130 SER A N 1
ATOM 967 C CA . SER A 1 130 ? -14.432 1.534 25.910 1.00 88.75 130 SER A CA 1
ATOM 968 C C . SER A 1 130 ? -13.386 2.322 25.118 1.00 88.75 130 SER A C 1
ATOM 970 O O . SER A 1 130 ? -12.402 2.777 25.705 1.00 88.75 130 SER A O 1
ATOM 972 N N . VAL A 1 131 ? -13.616 2.539 23.818 1.00 94.38 131 VAL A N 1
ATOM 973 C CA . VAL A 1 131 ? -12.754 3.341 22.945 1.00 94.38 131 VAL A CA 1
ATOM 974 C C . VAL A 1 131 ? -13.449 4.634 22.541 1.00 94.38 131 VAL A C 1
ATOM 976 O O . VAL A 1 131 ? -14.599 4.616 22.101 1.00 94.38 131 VAL A O 1
ATOM 979 N N . ALA A 1 132 ? -12.730 5.751 22.631 1.00 94.50 132 ALA A N 1
ATOM 980 C CA . ALA A 1 132 ? -13.147 7.065 22.148 1.00 94.50 132 ALA A CA 1
ATOM 981 C C . ALA A 1 132 ? -12.143 7.591 21.113 1.00 94.50 132 ALA A C 1
ATOM 983 O O . ALA A 1 132 ? -10.951 7.662 21.399 1.00 94.50 132 ALA A O 1
ATOM 984 N N . LEU A 1 133 ? -12.635 7.983 19.938 1.00 95.69 133 LEU A N 1
ATOM 985 C CA . LEU A 1 133 ? -11.874 8.669 18.892 1.00 95.69 133 LEU A CA 1
ATOM 986 C C . LEU A 1 133 ? -12.233 10.157 18.900 1.00 95.69 133 LEU A C 1
ATOM 988 O O . LEU A 1 133 ? -13.422 10.482 18.948 1.00 95.69 133 LEU A O 1
ATOM 992 N N . THR A 1 134 ? -11.229 11.029 18.816 1.00 96.19 134 THR A N 1
ATOM 993 C CA . THR A 1 134 ? -11.387 12.464 18.538 1.00 96.19 134 THR A CA 1
ATOM 994 C C . THR A 1 134 ? -10.868 12.749 17.132 1.00 96.19 134 THR A C 1
ATOM 996 O O . THR A 1 134 ? -9.741 12.371 16.797 1.00 96.19 134 THR A O 1
ATOM 999 N N . PHE A 1 135 ? -11.679 13.422 16.321 1.00 96.31 135 PHE A N 1
ATOM 1000 C CA . PHE A 1 135 ? -11.329 13.808 14.956 1.00 96.31 135 PHE A CA 1
ATOM 1001 C C . PHE A 1 135 ? -10.785 15.240 14.890 1.00 96.31 135 PHE A C 1
ATOM 1003 O O . PHE A 1 135 ? -10.926 16.009 15.841 1.00 96.31 135 PHE A O 1
ATOM 1010 N N . GLN A 1 136 ? -10.148 15.598 13.774 1.00 94.62 136 GLN A N 1
ATOM 1011 C CA . GLN A 1 136 ? -9.549 16.924 13.563 1.00 94.62 136 GLN A CA 1
ATOM 1012 C C . GLN A 1 136 ? -10.553 18.087 13.708 1.00 94.62 136 GLN A C 1
ATOM 1014 O O . GLN A 1 136 ? -10.174 19.170 14.148 1.00 94.62 136 GLN A O 1
ATOM 1019 N N . ASP A 1 137 ? -11.832 17.859 13.401 1.00 93.81 137 ASP A N 1
ATOM 1020 C CA . ASP A 1 137 ? -12.931 18.821 13.581 1.00 93.81 137 ASP A CA 1
ATOM 1021 C C . ASP A 1 137 ? -13.416 18.951 15.043 1.00 93.81 137 ASP A C 1
ATOM 1023 O O . ASP A 1 137 ? -14.270 19.784 15.349 1.00 93.81 137 ASP A O 1
ATOM 1027 N N . GLY A 1 138 ? -12.858 18.154 15.960 1.00 94.75 138 GLY A N 1
ATOM 1028 C CA . GLY A 1 138 ? -13.226 18.095 17.373 1.00 94.75 138 GLY A CA 1
ATOM 1029 C C . GLY A 1 138 ? -14.371 17.129 17.693 1.00 94.75 138 GLY A C 1
ATOM 1030 O O . GLY A 1 138 ? -14.660 16.921 18.878 1.00 94.75 138 GLY A O 1
ATOM 1031 N N . ASP A 1 139 ? -14.999 16.506 16.688 1.00 95.31 139 ASP A N 1
ATOM 1032 C CA . ASP A 1 139 ? -16.038 15.502 16.910 1.00 95.31 139 ASP A CA 1
ATOM 1033 C C . ASP A 1 139 ? -15.469 14.303 17.671 1.00 95.31 139 ASP A C 1
ATOM 1035 O O . ASP A 1 139 ? -14.310 13.905 17.513 1.00 95.31 139 ASP A O 1
ATOM 1039 N N . ARG A 1 140 ? -16.322 13.684 18.493 1.00 94.25 140 ARG A N 1
ATOM 1040 C CA . ARG A 1 140 ? -15.962 12.505 19.281 1.00 94.25 140 ARG A CA 1
ATOM 1041 C C . ARG A 1 140 ? -16.938 11.370 19.055 1.00 94.25 140 ARG A C 1
ATOM 1043 O O . ARG A 1 140 ? -18.150 11.552 19.157 1.00 94.25 140 ARG A O 1
ATOM 1050 N N . ILE A 1 141 ? -16.406 10.178 18.803 1.00 93.44 141 ILE A N 1
ATOM 1051 C CA . ILE A 1 141 ? -17.203 8.959 18.637 1.00 93.44 141 ILE A CA 1
ATOM 1052 C C . ILE A 1 141 ? -16.675 7.875 19.568 1.00 93.44 141 ILE A C 1
ATOM 1054 O O . ILE A 1 141 ? -15.468 7.694 19.713 1.00 93.44 141 ILE A O 1
ATOM 1058 N N . ARG A 1 142 ? -17.602 7.136 20.184 1.00 93.81 142 ARG A N 1
ATOM 1059 C CA . ARG A 1 142 ? -17.303 5.973 21.021 1.00 93.81 142 ARG A CA 1
ATOM 1060 C C . ARG A 1 142 ? -17.696 4.665 20.348 1.00 93.81 142 ARG A C 1
ATOM 1062 O O . ARG A 1 142 ? -18.641 4.622 19.558 1.00 93.81 142 ARG A O 1
ATOM 1069 N N . GLY A 1 143 ? -16.994 3.598 20.708 1.00 93.69 143 GLY A N 1
ATOM 1070 C CA . GLY A 1 143 ? -17.310 2.234 20.301 1.00 93.69 143 GLY A CA 1
ATOM 1071 C C . GLY A 1 143 ? -16.638 1.196 21.194 1.00 93.69 143 GLY A C 1
ATOM 1072 O O . GLY A 1 143 ? -15.765 1.521 21.992 1.00 93.69 143 GLY A O 1
ATOM 1073 N N . ASP A 1 144 ? -17.067 -0.054 21.054 1.00 94.38 144 ASP A N 1
ATOM 1074 C CA . ASP A 1 144 ? -16.617 -1.167 21.905 1.00 94.38 144 ASP A CA 1
ATOM 1075 C C . ASP A 1 144 ? -15.224 -1.697 21.526 1.00 94.38 144 ASP A C 1
ATOM 1077 O O . ASP A 1 144 ? -14.550 -2.326 22.330 1.00 94.38 144 ASP A O 1
ATOM 1081 N N . LEU A 1 145 ? -14.812 -1.469 20.277 1.00 95.62 145 LEU A N 1
ATOM 1082 C CA . LEU A 1 145 ? -13.558 -1.944 19.692 1.00 95.62 145 LEU A CA 1
ATOM 1083 C C . LEU A 1 145 ? -13.092 -0.953 18.621 1.00 95.62 145 LEU A C 1
ATOM 1085 O O . LEU A 1 145 ? -13.918 -0.466 17.832 1.00 95.62 145 LEU A O 1
ATOM 1089 N N . ALA A 1 146 ? -11.786 -0.711 18.527 1.00 97.75 146 ALA A N 1
ATOM 1090 C CA . ALA A 1 146 ? -11.158 -0.047 17.388 1.00 97.75 146 ALA A CA 1
ATOM 1091 C C . ALA A 1 146 ? -10.155 -0.960 16.671 1.00 97.75 146 ALA A C 1
ATOM 1093 O O . ALA A 1 146 ? -9.306 -1.592 17.295 1.00 97.75 146 ALA A O 1
ATOM 1094 N N . VAL A 1 147 ? -10.242 -0.990 15.343 1.00 98.69 147 VAL A N 1
ATOM 1095 C CA . VAL A 1 147 ? -9.222 -1.562 14.463 1.00 98.69 147 VAL A CA 1
ATOM 1096 C C . VAL A 1 147 ? -8.393 -0.411 13.895 1.00 98.69 147 VAL A C 1
ATOM 1098 O O . VAL A 1 147 ? -8.941 0.444 13.200 1.00 98.69 147 VAL A O 1
ATOM 1101 N N . GLY A 1 148 ? -7.098 -0.372 14.200 1.00 98.25 148 GLY A N 1
ATOM 1102 C CA . GLY A 1 148 ? -6.138 0.550 13.596 1.00 98.25 148 GLY A CA 1
ATOM 1103 C C . GLY A 1 148 ? -5.607 -0.012 12.283 1.00 98.25 148 GLY A C 1
ATOM 1104 O O . GLY A 1 148 ? -4.795 -0.934 12.297 1.00 98.25 148 GLY A O 1
ATOM 1105 N N . ALA A 1 149 ? -6.076 0.541 11.169 1.00 98.12 149 ALA A N 1
ATOM 1106 C CA . ALA A 1 149 ? -5.687 0.234 9.791 1.00 98.12 149 ALA A CA 1
ATOM 1107 C C . ALA A 1 149 ? -5.186 1.504 9.061 1.00 98.12 149 ALA A C 1
ATOM 1109 O O . ALA A 1 149 ? -5.295 1.643 7.844 1.00 98.12 149 ALA A O 1
ATOM 1110 N N . ASP A 1 150 ? -4.648 2.449 9.827 1.00 95.50 150 ASP A N 1
ATOM 1111 C CA . ASP A 1 150 ? -4.287 3.828 9.480 1.00 95.50 150 ASP A CA 1
ATOM 1112 C C . ASP A 1 150 ? -2.818 3.982 9.038 1.00 95.50 150 ASP A C 1
ATOM 1114 O O . ASP A 1 150 ? -2.218 5.053 9.123 1.00 95.50 150 ASP A O 1
ATOM 1118 N N . GLY A 1 151 ? -2.239 2.895 8.528 1.00 93.94 151 GLY A N 1
ATOM 1119 C CA . GLY A 1 151 ? -0.956 2.897 7.831 1.00 93.94 151 GLY A CA 1
ATOM 1120 C C . GLY A 1 151 ? 0.281 3.034 8.722 1.00 93.94 151 GLY A C 1
ATOM 1121 O O . GLY A 1 151 ? 0.232 3.023 9.952 1.00 93.94 151 GLY A O 1
ATOM 1122 N N . VAL A 1 152 ? 1.443 3.166 8.081 1.00 93.38 152 VAL A N 1
ATOM 1123 C CA . VAL A 1 152 ? 2.753 3.130 8.754 1.00 93.38 152 VAL A CA 1
ATOM 1124 C C . VAL A 1 152 ? 2.920 4.209 9.831 1.00 93.38 152 VAL A C 1
ATOM 1126 O O . VAL A 1 152 ? 3.545 3.951 10.861 1.00 93.38 152 VAL A O 1
ATOM 1129 N N . LEU A 1 153 ? 2.291 5.377 9.676 1.00 92.00 153 LEU A N 1
ATOM 1130 C CA . LEU A 1 153 ? 2.350 6.492 10.633 1.00 92.00 153 LEU A CA 1
ATOM 1131 C C . LEU A 1 153 ? 1.253 6.470 11.715 1.00 92.00 153 LEU A C 1
ATOM 1133 O O . LEU A 1 153 ? 1.204 7.393 12.527 1.00 92.00 153 LEU A O 1
ATOM 1137 N N . SER A 1 154 ? 0.449 5.402 11.758 1.00 94.00 154 SER A N 1
ATOM 1138 C CA . SER A 1 154 ? -0.703 5.156 12.639 1.00 94.00 154 SER A CA 1
ATOM 1139 C C . SER A 1 154 ? -0.747 5.976 13.948 1.00 94.00 154 SER A C 1
ATOM 1141 O O . SER A 1 154 ? -0.027 5.650 14.912 1.00 94.00 154 SER A O 1
ATOM 1143 N N . PRO A 1 155 ? -1.602 7.018 14.035 1.00 92.50 155 PRO A N 1
ATOM 1144 C CA . PRO A 1 155 ? -1.971 7.629 15.311 1.00 92.50 155 PRO A CA 1
ATOM 1145 C C . PRO A 1 155 ? -2.622 6.627 16.276 1.00 92.50 155 PRO A C 1
ATOM 1147 O O . PRO A 1 155 ? -2.348 6.695 17.478 1.00 92.50 155 PRO A O 1
ATOM 1150 N N . VAL A 1 156 ? -3.399 5.652 15.783 1.00 95.62 156 VAL A N 1
ATOM 1151 C CA . VAL A 1 156 ? -4.034 4.625 16.633 1.00 95.62 156 VAL A CA 1
ATOM 1152 C C . VAL A 1 156 ? -2.989 3.790 17.368 1.00 95.62 156 VAL A C 1
ATOM 1154 O O . VAL A 1 156 ? -3.074 3.625 18.588 1.00 95.62 156 VAL A O 1
ATOM 1157 N N . ARG A 1 157 ? -1.953 3.318 16.663 1.00 95.56 157 ARG A N 1
ATOM 1158 C CA . ARG A 1 157 ? -0.826 2.597 17.268 1.00 95.56 157 ARG A CA 1
ATOM 1159 C C . ARG A 1 157 ? -0.173 3.443 18.349 1.00 95.56 157 ARG A C 1
ATOM 1161 O O . ARG A 1 157 ? 0.062 2.945 19.445 1.00 95.56 157 ARG A O 1
ATOM 1168 N N . ARG A 1 158 ? 0.126 4.710 18.048 1.00 93.50 158 ARG A N 1
ATOM 1169 C CA . ARG A 1 158 ? 0.813 5.605 18.988 1.00 93.50 158 ARG A CA 1
ATOM 1170 C C . ARG A 1 158 ? 0.015 5.792 20.276 1.00 93.50 158 ARG A C 1
ATOM 1172 O O . ARG A 1 158 ? 0.604 5.757 21.351 1.00 93.50 158 ARG A O 1
ATOM 1179 N N . ALA A 1 159 ? -1.298 5.973 20.166 1.00 94.00 159 ALA A N 1
ATOM 1180 C CA . ALA A 1 159 ? -2.165 6.200 21.315 1.00 94.00 159 ALA A CA 1
ATOM 1181 C C . ALA A 1 159 ? -2.411 4.927 22.147 1.00 94.00 159 ALA A C 1
ATOM 1183 O O . ALA A 1 159 ? -2.384 5.003 23.371 1.00 94.00 159 ALA A O 1
ATOM 1184 N N . ALA A 1 160 ? -2.603 3.757 21.522 1.00 95.19 160 ALA A N 1
ATOM 1185 C CA . ALA A 1 160 ? -2.904 2.513 22.250 1.00 95.19 160 ALA A CA 1
ATOM 1186 C C . ALA A 1 160 ? -1.673 1.714 22.714 1.00 95.19 160 ALA A C 1
ATOM 1188 O O . ALA A 1 160 ? -1.785 0.934 23.657 1.00 95.19 160 ALA A O 1
ATOM 1189 N N . PHE A 1 161 ? -0.520 1.869 22.057 1.00 94.69 161 PHE A N 1
ATOM 1190 C CA . PHE A 1 161 ? 0.684 1.057 22.309 1.00 94.69 161 PHE A CA 1
ATOM 1191 C C . PHE A 1 161 ? 1.925 1.897 22.639 1.00 94.69 161 PHE A C 1
ATOM 1193 O O . PHE A 1 161 ? 2.986 1.343 22.928 1.00 94.69 161 PHE A O 1
ATOM 1200 N N . GLY A 1 162 ? 1.813 3.226 22.594 1.00 91.81 162 GLY A N 1
ATOM 1201 C CA . GLY A 1 162 ? 2.939 4.136 22.755 1.00 91.81 162 GLY A CA 1
ATOM 1202 C C . GLY A 1 162 ? 3.782 4.301 21.481 1.00 91.81 162 GLY A C 1
ATOM 1203 O O . GLY A 1 162 ? 3.479 3.746 20.418 1.00 91.81 162 GLY A O 1
ATOM 1204 N N . PRO A 1 163 ? 4.852 5.112 21.550 1.00 88.38 163 PRO A N 1
ATOM 1205 C CA . PRO A 1 163 ? 5.716 5.363 20.407 1.00 88.38 163 PRO A CA 1
ATOM 1206 C C . PRO A 1 163 ? 6.458 4.089 19.987 1.00 88.38 163 PRO A C 1
ATOM 1208 O O . PRO A 1 163 ? 7.073 3.403 20.802 1.00 88.38 163 PRO A O 1
ATOM 1211 N N . ARG A 1 164 ? 6.462 3.817 18.681 1.00 87.56 164 ARG A N 1
ATOM 1212 C CA . ARG A 1 164 ? 7.263 2.759 18.058 1.00 87.56 164 ARG A CA 1
ATOM 1213 C C . ARG A 1 164 ? 8.229 3.394 17.075 1.00 87.56 164 ARG A C 1
ATOM 1215 O O . ARG A 1 164 ? 7.819 4.209 16.250 1.00 87.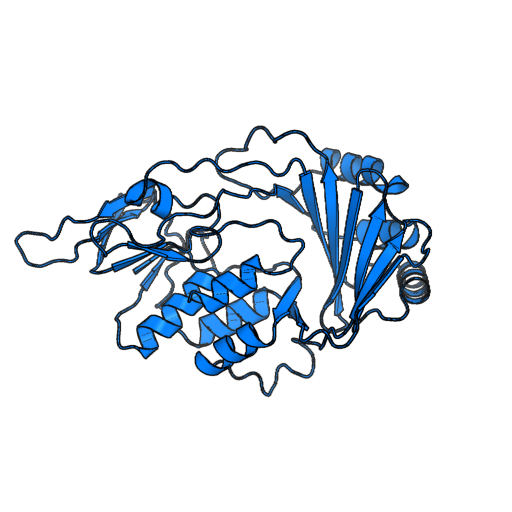56 164 ARG A O 1
ATOM 1222 N N . ARG A 1 165 ? 9.502 3.009 17.159 1.00 89.44 165 ARG A N 1
ATOM 1223 C CA . ARG A 1 165 ? 10.525 3.462 16.217 1.00 89.44 165 ARG A CA 1
ATOM 1224 C C . ARG A 1 165 ? 10.278 2.820 14.853 1.00 89.44 165 ARG A C 1
ATOM 1226 O O . ARG A 1 165 ? 10.415 1.607 14.717 1.00 89.44 165 ARG A O 1
ATOM 1233 N N . LEU A 1 166 ? 9.939 3.647 13.871 1.00 92.00 166 LEU A N 1
ATOM 1234 C CA . LEU A 1 166 ? 10.066 3.298 12.461 1.00 92.00 166 LEU A CA 1
ATOM 1235 C C . LEU A 1 166 ? 11.533 3.453 12.061 1.00 92.00 166 LEU A C 1
ATOM 1237 O O . LEU A 1 166 ? 12.222 4.346 12.562 1.00 92.00 166 LEU A O 1
ATOM 1241 N N . ARG A 1 167 ? 12.025 2.570 11.197 1.00 92.69 167 ARG A N 1
ATOM 1242 C CA . ARG A 1 167 ? 13.369 2.673 10.636 1.00 92.69 167 ARG A CA 1
ATOM 1243 C C . ARG A 1 167 ? 13.246 2.982 9.163 1.00 92.69 167 ARG A C 1
ATOM 1245 O O . ARG A 1 167 ? 12.598 2.241 8.426 1.00 92.69 167 ARG A O 1
ATOM 1252 N N . PHE A 1 168 ? 13.883 4.063 8.743 1.00 93.56 168 PHE A N 1
ATOM 1253 C CA . PHE A 1 168 ? 14.063 4.307 7.329 1.00 93.56 168 PHE A CA 1
ATOM 1254 C C . PHE A 1 168 ? 14.955 3.212 6.740 1.00 93.56 168 PHE A C 1
ATOM 1256 O O . PHE A 1 168 ? 16.003 2.880 7.296 1.00 93.56 168 PHE A O 1
ATOM 1263 N N . SER A 1 169 ? 14.538 2.644 5.612 1.00 92.81 169 SER A N 1
ATOM 1264 C CA . SER A 1 169 ? 15.220 1.500 4.999 1.00 92.81 169 SER A CA 1
ATOM 1265 C C . SER A 1 169 ? 16.492 1.899 4.238 1.00 92.81 169 SER A C 1
ATOM 1267 O O . SER A 1 169 ? 17.191 1.029 3.721 1.00 92.81 169 SER A O 1
ATOM 1269 N N . GLY A 1 170 ? 16.805 3.199 4.173 1.00 92.62 170 GLY A N 1
ATOM 1270 C CA . GLY A 1 170 ? 17.962 3.750 3.458 1.00 92.62 170 GLY A CA 1
ATOM 1271 C C . GLY A 1 170 ? 17.714 4.002 1.968 1.00 92.62 170 GLY A C 1
ATOM 1272 O O . GLY A 1 170 ? 18.668 4.183 1.212 1.00 92.62 170 GLY A O 1
ATOM 1273 N N . TYR A 1 171 ? 16.456 3.953 1.528 1.00 92.44 171 TYR A N 1
ATOM 1274 C CA . TYR A 1 171 ? 16.055 4.199 0.148 1.00 92.44 171 TYR A CA 1
ATOM 1275 C C . TYR A 1 171 ? 14.589 4.626 0.059 1.00 92.44 171 TYR A C 1
ATOM 1277 O O . TYR A 1 171 ? 13.754 4.241 0.885 1.00 92.44 171 TYR A O 1
ATOM 1285 N N . SER A 1 172 ? 14.282 5.348 -1.013 1.00 93.06 172 SER A N 1
ATOM 1286 C CA . SER A 1 172 ? 12.923 5.689 -1.424 1.00 93.06 172 SER A CA 1
ATOM 1287 C C . SER A 1 172 ? 12.609 5.012 -2.755 1.00 93.06 172 SER A C 1
ATOM 1289 O O . SER A 1 172 ? 13.489 4.767 -3.583 1.00 93.06 172 SER A O 1
ATOM 1291 N N . ALA A 1 173 ? 11.344 4.679 -2.967 1.00 93.31 173 ALA A N 1
ATOM 1292 C CA . ALA A 1 173 ? 10.858 4.153 -4.229 1.00 93.31 173 ALA A CA 1
ATOM 1293 C C . ALA A 1 173 ? 10.340 5.308 -5.090 1.00 93.31 173 ALA A C 1
ATOM 1295 O O . ALA A 1 173 ? 9.385 5.983 -4.711 1.00 93.31 173 ALA A O 1
ATOM 1296 N N . TRP A 1 174 ? 10.940 5.515 -6.258 1.00 94.38 174 TRP A N 1
ATOM 1297 C CA . TRP A 1 174 ? 10.349 6.296 -7.338 1.00 94.38 174 TRP A CA 1
ATOM 1298 C C . TRP A 1 174 ? 9.400 5.393 -8.113 1.00 94.38 174 TRP A C 1
ATOM 1300 O O . TRP A 1 174 ? 9.793 4.317 -8.560 1.00 94.38 174 TRP A O 1
ATOM 1310 N N . ARG A 1 175 ? 8.126 5.768 -8.180 1.00 93.94 175 ARG A N 1
ATOM 1311 C CA . ARG A 1 175 ? 7.049 4.869 -8.599 1.00 93.94 175 ARG A CA 1
ATOM 1312 C C . ARG A 1 175 ? 6.161 5.538 -9.625 1.00 93.94 175 ARG A C 1
ATOM 1314 O O . ARG A 1 175 ? 5.961 6.754 -9.594 1.00 93.94 175 ARG A O 1
ATOM 1321 N N . GLY A 1 176 ? 5.560 4.718 -10.474 1.00 93.25 176 GLY A N 1
ATOM 1322 C CA . GLY A 1 176 ? 4.576 5.186 -11.428 1.00 93.25 176 GLY A CA 1
ATOM 1323 C C . GLY A 1 176 ? 3.871 4.064 -12.169 1.00 93.25 176 GLY A C 1
ATOM 1324 O O . GLY A 1 176 ? 4.209 2.885 -12.056 1.00 93.25 176 GLY A O 1
ATOM 1325 N N . ALA A 1 177 ? 2.875 4.478 -12.940 1.00 92.69 177 ALA A N 1
ATOM 1326 C CA . ALA A 1 177 ? 2.228 3.663 -13.948 1.00 92.69 177 ALA A CA 1
ATOM 1327 C C . ALA A 1 177 ? 2.228 4.457 -15.256 1.00 92.69 177 ALA A C 1
ATOM 1329 O O . ALA A 1 177 ? 1.882 5.641 -15.250 1.00 92.69 177 ALA A O 1
ATOM 1330 N N . VAL A 1 178 ? 2.638 3.822 -16.351 1.00 92.44 178 VAL A N 1
ATOM 1331 C CA . VAL A 1 178 ? 2.667 4.440 -17.682 1.00 92.44 178 VAL A CA 1
ATOM 1332 C C . VAL A 1 178 ? 1.837 3.605 -18.650 1.00 92.44 178 VAL A C 1
ATOM 1334 O O . VAL A 1 178 ? 1.989 2.383 -18.692 1.00 92.44 178 VAL A O 1
ATOM 1337 N N . GLY A 1 179 ? 0.907 4.252 -19.354 1.00 90.44 179 GLY A N 1
ATOM 1338 C CA . GLY A 1 179 ? 0.067 3.609 -20.363 1.00 90.44 179 GLY A CA 1
ATOM 1339 C C . GLY A 1 179 ? 0.784 3.515 -21.704 1.00 90.44 179 GLY A C 1
ATOM 1340 O O . GLY A 1 179 ? 1.672 4.319 -21.990 1.00 90.44 179 GLY A O 1
ATOM 1341 N N . ALA A 1 180 ? 0.397 2.555 -22.542 1.00 86.25 180 ALA A N 1
ATOM 1342 C CA . ALA A 1 180 ? 0.939 2.455 -23.899 1.00 86.25 180 ALA A CA 1
ATOM 1343 C C . ALA A 1 180 ? 0.643 3.722 -24.727 1.00 86.25 180 ALA A C 1
ATOM 1345 O O . ALA A 1 180 ? 1.449 4.123 -25.558 1.00 86.25 180 ALA A O 1
ATOM 1346 N N . GLU A 1 181 ? -0.478 4.394 -24.458 1.00 89.19 181 GLU A N 1
ATOM 1347 C CA . GLU A 1 181 ? -0.879 5.656 -25.082 1.00 89.19 181 GLU A CA 1
ATOM 1348 C C . GLU A 1 181 ? -0.026 6.866 -24.669 1.00 89.19 181 GLU A C 1
ATOM 1350 O O . GLU A 1 181 ? -0.062 7.901 -25.335 1.00 89.19 181 GLU A O 1
ATOM 1355 N N . ASP A 1 182 ? 0.723 6.752 -23.570 1.00 91.12 182 ASP A N 1
ATOM 1356 C CA . ASP A 1 182 ? 1.608 7.805 -23.067 1.00 91.12 182 ASP A CA 1
ATOM 1357 C C . ASP A 1 182 ? 3.035 7.685 -23.629 1.00 91.12 182 ASP A C 1
ATOM 1359 O O . ASP A 1 182 ? 3.883 8.539 -23.364 1.00 91.12 182 ASP A O 1
ATOM 1363 N N . VAL A 1 183 ? 3.320 6.622 -24.385 1.00 92.56 183 VAL A N 1
ATOM 1364 C CA . VAL A 1 183 ? 4.660 6.264 -24.852 1.00 92.56 183 VAL A CA 1
ATOM 1365 C C . VAL A 1 183 ? 4.696 6.256 -26.377 1.00 92.56 183 VAL A C 1
ATOM 1367 O O . VAL A 1 183 ? 3.776 5.781 -27.037 1.00 92.56 183 VAL A O 1
ATOM 1370 N N . GLU A 1 184 ? 5.788 6.760 -26.953 1.00 93.50 184 GLU A N 1
ATOM 1371 C CA . GLU A 1 184 ? 6.023 6.646 -28.394 1.00 93.50 184 GLU A CA 1
ATOM 1372 C C . GLU A 1 184 ? 6.067 5.162 -28.812 1.00 93.50 184 GLU A C 1
ATOM 1374 O O . GLU A 1 184 ? 6.786 4.389 -28.171 1.00 93.50 184 GLU A O 1
ATOM 1379 N N . PRO A 1 185 ? 5.379 4.741 -29.893 1.00 92.75 185 PRO A N 1
ATOM 1380 C CA . PRO A 1 185 ? 5.254 3.323 -30.252 1.00 92.75 185 PRO A CA 1
ATOM 1381 C C . PRO A 1 185 ? 6.590 2.569 -30.331 1.00 92.75 185 PRO A C 1
ATOM 1383 O O . PRO A 1 185 ? 6.726 1.480 -29.790 1.00 92.75 185 PRO A O 1
ATOM 1386 N N . ASP A 1 186 ? 7.613 3.197 -30.908 1.00 95.00 186 ASP A N 1
ATOM 1387 C CA . ASP A 1 186 ? 8.956 2.621 -31.049 1.00 95.00 186 ASP A CA 1
ATOM 1388 C C . ASP A 1 186 ? 9.677 2.425 -29.692 1.00 95.00 186 ASP A C 1
ATOM 1390 O O . ASP A 1 186 ? 10.463 1.497 -29.518 1.00 95.00 186 ASP A O 1
ATOM 1394 N N . VAL A 1 187 ? 9.391 3.258 -28.682 1.00 94.62 187 VAL A N 1
ATOM 1395 C CA . VAL A 1 187 ? 9.897 3.041 -27.312 1.00 94.62 187 VAL A CA 1
ATOM 1396 C C . VAL A 1 187 ? 9.216 1.827 -26.682 1.00 94.62 187 VAL A C 1
ATOM 1398 O O . VAL A 1 187 ? 9.892 1.000 -26.069 1.00 94.62 187 VAL A O 1
ATOM 1401 N N . PHE A 1 188 ? 7.900 1.706 -26.857 1.00 92.44 188 PHE A N 1
ATOM 1402 C CA . PHE A 1 188 ? 7.125 0.588 -26.329 1.00 92.44 188 PHE A CA 1
ATOM 1403 C C . PHE A 1 188 ? 7.529 -0.746 -26.971 1.00 92.44 188 PHE A C 1
ATOM 1405 O O . PHE A 1 188 ? 7.752 -1.725 -26.257 1.00 92.44 188 PHE A O 1
ATOM 1412 N N . ASP A 1 189 ? 7.701 -0.776 -28.294 1.00 92.69 189 ASP A N 1
ATOM 1413 C CA . ASP A 1 189 ? 8.112 -1.971 -29.037 1.00 92.69 189 ASP A CA 1
ATOM 1414 C C . ASP A 1 189 ? 9.496 -2.460 -28.588 1.00 92.69 189 ASP A C 1
ATOM 1416 O O . ASP A 1 189 ? 9.645 -3.621 -28.203 1.00 92.69 189 ASP A O 1
ATOM 1420 N N . ARG A 1 190 ? 10.491 -1.561 -28.502 1.00 94.56 190 ARG A N 1
ATOM 1421 C CA . ARG A 1 190 ? 11.823 -1.912 -27.974 1.00 94.56 190 ARG A CA 1
ATOM 1422 C C . ARG A 1 190 ? 11.774 -2.442 -26.546 1.00 94.56 190 ARG A C 1
ATOM 1424 O O . ARG A 1 190 ? 12.523 -3.354 -26.204 1.00 94.56 190 ARG A O 1
ATOM 1431 N N . PHE A 1 191 ? 10.912 -1.876 -25.703 1.00 94.62 191 PHE A N 1
ATOM 1432 C CA . PHE A 1 191 ? 10.741 -2.369 -24.342 1.00 94.62 191 PHE A CA 1
ATOM 1433 C C . PHE A 1 191 ? 10.165 -3.790 -24.334 1.00 94.62 191 PHE A C 1
ATOM 1435 O O . PHE A 1 191 ? 10.676 -4.654 -23.626 1.00 94.62 191 PHE A O 1
ATOM 1442 N N . ARG A 1 192 ? 9.153 -4.085 -25.157 1.00 93.25 192 ARG A N 1
ATOM 1443 C CA . ARG A 1 192 ? 8.613 -5.451 -25.274 1.00 93.25 192 ARG A CA 1
ATOM 1444 C C . ARG A 1 192 ? 9.638 -6.444 -25.818 1.00 93.25 192 ARG A C 1
ATOM 1446 O O . ARG A 1 192 ? 9.666 -7.578 -25.344 1.00 93.25 192 ARG A O 1
ATOM 1453 N N . ASP A 1 193 ? 10.490 -6.019 -26.745 1.00 94.19 193 ASP A N 1
ATOM 1454 C CA . ASP A 1 193 ? 11.588 -6.844 -27.258 1.00 94.19 193 ASP A CA 1
ATOM 1455 C C . ASP A 1 193 ? 12.622 -7.162 -26.166 1.00 94.19 193 ASP A C 1
ATOM 1457 O O . ASP A 1 193 ? 13.091 -8.299 -26.062 1.00 94.19 193 ASP A O 1
ATOM 1461 N N . ALA A 1 194 ? 12.944 -6.187 -25.308 1.00 93.81 194 ALA A N 1
ATOM 1462 C CA . ALA A 1 194 ? 13.839 -6.380 -24.166 1.00 93.81 194 ALA A CA 1
ATOM 1463 C C . ALA A 1 194 ? 13.222 -7.262 -23.060 1.00 93.81 194 ALA A C 1
ATOM 1465 O O . ALA A 1 194 ? 13.940 -8.010 -22.388 1.00 93.81 194 ALA A O 1
ATOM 1466 N N . TYR A 1 195 ? 11.894 -7.225 -22.893 1.00 95.12 195 TYR A N 1
ATOM 1467 C CA . TYR A 1 195 ? 11.157 -7.960 -21.857 1.00 95.12 195 TYR A CA 1
ATOM 1468 C C . TYR A 1 195 ? 10.045 -8.840 -22.457 1.00 95.12 195 TYR A C 1
ATOM 1470 O O . TYR A 1 195 ? 8.855 -8.564 -22.277 1.00 95.12 195 TYR A O 1
ATOM 1478 N N . PRO A 1 196 ? 10.394 -9.965 -23.111 1.00 92.69 196 PRO A N 1
ATOM 1479 C CA . PRO A 1 196 ? 9.456 -10.756 -23.918 1.00 92.69 196 PRO A CA 1
ATOM 1480 C C . PRO A 1 196 ? 8.344 -11.462 -23.124 1.00 92.69 196 PRO A C 1
ATOM 1482 O O . PRO A 1 196 ? 7.409 -11.992 -23.719 1.00 92.69 196 PRO A O 1
ATOM 1485 N N . HIS A 1 197 ? 8.427 -11.493 -21.790 1.00 93.75 197 HIS A N 1
ATOM 1486 C CA . HIS A 1 197 ? 7.409 -12.078 -20.909 1.00 93.75 197 HIS A CA 1
ATOM 1487 C C . HIS A 1 197 ? 6.554 -11.023 -20.195 1.00 93.75 197 HIS A C 1
ATOM 1489 O O . HIS A 1 197 ? 5.876 -11.337 -19.211 1.00 93.75 197 HIS A O 1
ATOM 1495 N N . LEU A 1 198 ? 6.587 -9.770 -20.659 1.00 91.50 198 LEU A N 1
ATOM 1496 C CA . LEU A 1 198 ? 5.688 -8.731 -20.171 1.00 91.50 198 LEU A CA 1
ATOM 1497 C C . LEU A 1 198 ? 4.223 -9.216 -20.244 1.00 91.50 198 LEU A C 1
ATOM 1499 O O . LEU A 1 198 ? 3.841 -9.911 -21.185 1.00 91.50 198 LEU A O 1
ATOM 1503 N N . GLY A 1 199 ? 3.444 -8.934 -19.197 1.00 89.56 199 GLY A N 1
ATOM 1504 C CA . GLY A 1 199 ? 2.070 -9.435 -19.031 1.00 89.56 199 GLY A CA 1
ATOM 1505 C C . GLY A 1 199 ? 1.942 -10.701 -18.185 1.00 89.56 199 GLY A C 1
ATOM 1506 O O . GLY A 1 199 ? 0.891 -10.941 -17.605 1.00 89.56 199 GLY A O 1
ATOM 1507 N N . THR A 1 200 ? 3.010 -11.494 -18.057 1.00 92.88 200 THR A N 1
ATOM 1508 C CA . THR A 1 200 ? 3.008 -12.743 -17.262 1.00 92.88 200 THR A CA 1
ATOM 1509 C C . THR A 1 200 ? 4.203 -12.856 -16.312 1.00 92.88 200 THR A C 1
ATOM 1511 O O . THR A 1 200 ? 4.378 -13.870 -15.634 1.00 92.88 200 THR A O 1
ATOM 1514 N N . CYS A 1 201 ? 5.035 -11.817 -16.243 1.00 95.06 201 CYS A N 1
ATOM 1515 C CA . CYS A 1 201 ? 6.274 -11.811 -15.482 1.00 95.06 201 CYS A CA 1
ATOM 1516 C C . CYS A 1 201 ? 6.423 -10.541 -14.644 1.00 95.06 201 CYS A C 1
ATOM 1518 O O . CYS A 1 201 ? 6.241 -9.430 -15.145 1.00 95.06 201 CYS A O 1
ATOM 1520 N N . HIS A 1 202 ? 6.839 -10.722 -13.392 1.00 95.19 202 HIS A N 1
ATOM 1521 C CA . HIS A 1 202 ? 7.397 -9.666 -12.564 1.00 95.19 202 HIS A CA 1
ATOM 1522 C C . HIS A 1 202 ? 8.899 -9.569 -12.817 1.00 95.19 202 HIS A C 1
ATOM 1524 O O . HIS A 1 202 ? 9.658 -10.487 -12.501 1.00 95.19 202 HIS A O 1
ATOM 1530 N N . TYR A 1 203 ? 9.338 -8.469 -13.412 1.00 95.81 203 TYR A N 1
ATOM 1531 C CA . TYR A 1 203 ? 10.749 -8.242 -13.676 1.00 95.81 203 TYR A CA 1
ATOM 1532 C C . TYR A 1 203 ? 11.408 -7.485 -12.531 1.00 95.81 203 TYR A C 1
ATOM 1534 O O . TYR A 1 203 ? 10.828 -6.562 -11.961 1.00 95.81 203 TYR A O 1
ATOM 1542 N N . TYR A 1 204 ? 12.646 -7.874 -12.247 1.00 95.44 204 TYR A N 1
ATOM 1543 C CA . TYR A 1 204 ? 13.572 -7.213 -11.346 1.00 95.44 204 TYR A CA 1
ATOM 1544 C C . TYR A 1 204 ? 14.842 -6.878 -12.130 1.00 95.44 204 TYR A C 1
ATOM 1546 O O . TYR A 1 204 ? 15.489 -7.787 -12.655 1.00 95.44 204 TYR A O 1
ATOM 1554 N N . GLU A 1 205 ? 15.240 -5.608 -12.177 1.00 94.81 205 GLU A N 1
ATOM 1555 C CA . GLU A 1 205 ? 16.600 -5.253 -12.596 1.00 94.81 205 GLU A CA 1
ATOM 1556 C C . GLU A 1 205 ? 17.457 -4.955 -11.375 1.00 94.81 205 GLU A C 1
ATOM 1558 O O . GLU A 1 205 ? 17.079 -4.177 -10.496 1.00 94.81 205 GLU A O 1
ATOM 1563 N N . LEU A 1 206 ? 18.630 -5.579 -11.324 1.00 93.00 206 LEU A N 1
ATOM 1564 C CA . LEU A 1 206 ? 19.611 -5.406 -10.268 1.00 93.00 206 LEU A CA 1
ATOM 1565 C C . LEU A 1 206 ? 20.797 -4.600 -10.806 1.00 93.00 206 LEU A C 1
ATOM 1567 O O . LEU A 1 206 ? 21.516 -5.030 -11.712 1.00 93.00 206 LEU A O 1
ATOM 1571 N N . GLY A 1 207 ? 21.004 -3.422 -10.227 1.00 85.56 207 GLY A N 1
ATOM 1572 C CA . GLY A 1 207 ? 22.101 -2.516 -10.532 1.00 85.56 207 GLY A CA 1
ATOM 1573 C C . GLY A 1 207 ? 23.043 -2.335 -9.342 1.00 85.56 207 GLY A C 1
ATOM 1574 O O . GLY A 1 207 ? 22.818 -2.813 -8.229 1.00 85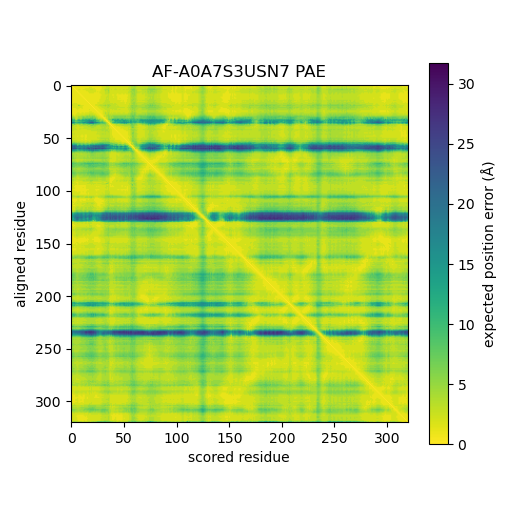.56 207 GLY A O 1
ATOM 1575 N N . ASN A 1 208 ? 24.137 -1.607 -9.561 1.00 81.94 208 ASN A N 1
ATOM 1576 C CA . ASN A 1 208 ? 24.974 -1.169 -8.449 1.00 81.94 208 ASN A CA 1
ATOM 1577 C C . ASN A 1 208 ? 24.248 -0.046 -7.692 1.00 81.94 208 ASN A C 1
ATOM 1579 O O . ASN A 1 208 ? 23.947 0.988 -8.282 1.00 81.94 208 ASN A O 1
ATOM 1583 N N . GLN A 1 209 ? 23.987 -0.247 -6.397 1.00 79.12 209 GLN A N 1
ATOM 1584 C CA . GLN A 1 209 ? 23.272 0.701 -5.521 1.00 79.12 209 GLN A CA 1
ATOM 1585 C C . GLN A 1 209 ? 21.848 1.074 -5.969 1.00 79.12 209 GLN A C 1
ATOM 1587 O O . GLN A 1 209 ? 21.293 2.065 -5.502 1.00 79.12 209 GLN A O 1
ATOM 1592 N N . SER A 1 210 ? 21.257 0.279 -6.853 1.00 83.44 210 SER A N 1
ATOM 1593 C CA . SER A 1 210 ? 19.892 0.454 -7.326 1.00 83.44 210 SER A CA 1
ATOM 1594 C C . SER A 1 210 ? 19.296 -0.897 -7.663 1.00 83.44 210 SER A C 1
ATOM 1596 O O . SER A 1 210 ? 19.990 -1.839 -8.051 1.00 83.44 210 SER A O 1
ATOM 1598 N N . HIS A 1 211 ? 17.987 -0.983 -7.533 1.00 92.38 211 HIS A N 1
ATOM 1599 C CA . HIS A 1 211 ? 17.224 -2.053 -8.136 1.00 92.38 211 HIS A CA 1
ATOM 1600 C C . HIS A 1 211 ? 15.871 -1.505 -8.540 1.00 92.38 211 HIS A C 1
ATOM 1602 O O . HIS A 1 211 ? 15.396 -0.505 -7.999 1.00 92.38 211 HIS A O 1
ATOM 1608 N N . SER A 1 212 ? 15.250 -2.148 -9.509 1.00 94.69 212 SER A N 1
ATOM 1609 C CA . SER A 1 212 ? 13.933 -1.769 -9.983 1.00 94.69 212 SER A CA 1
ATOM 1610 C C . SER A 1 212 ? 13.054 -2.989 -10.127 1.00 94.69 212 SER A C 1
ATOM 1612 O O . SER A 1 212 ? 13.539 -4.115 -10.246 1.00 94.69 212 SER A O 1
ATOM 1614 N N . THR A 1 213 ? 11.748 -2.758 -10.083 1.00 94.94 213 THR A N 1
ATOM 1615 C CA . THR A 1 213 ? 10.768 -3.791 -10.376 1.00 94.94 213 THR A CA 1
ATOM 1616 C C . THR A 1 213 ? 9.658 -3.248 -11.241 1.00 94.94 213 THR A C 1
ATOM 1618 O O . THR A 1 213 ? 9.238 -2.100 -11.077 1.00 94.94 213 THR A O 1
ATOM 1621 N N . PHE A 1 214 ? 9.157 -4.073 -12.150 1.00 95.12 214 PHE A N 1
ATOM 1622 C CA . PHE A 1 214 ? 8.024 -3.701 -12.979 1.00 95.12 214 PHE A CA 1
ATOM 1623 C C . PHE A 1 214 ? 7.260 -4.915 -13.487 1.00 95.12 214 PHE A C 1
ATOM 1625 O O . PHE A 1 214 ? 7.792 -6.016 -13.630 1.00 95.12 214 PHE A O 1
ATOM 1632 N N . PHE A 1 215 ? 5.982 -4.693 -13.749 1.00 94.31 215 PHE A N 1
ATOM 1633 C CA . PHE A 1 215 ? 5.085 -5.666 -14.349 1.00 94.31 215 PHE A CA 1
ATOM 1634 C C . PHE A 1 215 ? 3.934 -4.945 -15.044 1.00 94.31 215 PHE A C 1
ATOM 1636 O O . PHE A 1 215 ? 3.635 -3.785 -14.754 1.00 94.31 215 PHE A O 1
ATOM 1643 N N . GLU A 1 216 ? 3.294 -5.634 -15.977 1.00 91.81 216 GLU A N 1
ATOM 1644 C CA . GLU A 1 216 ? 2.155 -5.096 -16.711 1.00 91.81 216 GLU A CA 1
ATOM 1645 C C . GLU A 1 216 ? 0.849 -5.338 -15.949 1.00 91.81 216 GLU A C 1
ATOM 1647 O O . GLU A 1 216 ? 0.661 -6.360 -15.292 1.00 91.81 216 GLU A O 1
ATOM 1652 N N . LEU A 1 217 ? -0.056 -4.373 -16.041 1.00 88.44 217 LEU A N 1
ATOM 1653 C CA . LEU A 1 217 ? -1.371 -4.374 -15.425 1.00 88.44 217 LEU A CA 1
ATOM 1654 C C . LEU A 1 217 ? -2.428 -4.486 -16.515 1.00 88.44 217 LEU A C 1
ATOM 1656 O O . LEU A 1 217 ? -2.701 -3.506 -17.214 1.00 88.44 217 LEU A O 1
ATOM 1660 N N . GLY A 1 218 ? -3.013 -5.676 -16.663 1.00 79.06 218 GLY A N 1
ATOM 1661 C CA . GLY A 1 218 ? -4.159 -5.889 -17.551 1.00 79.06 218 GLY A CA 1
ATOM 1662 C C . GLY A 1 218 ? -3.903 -5.507 -19.011 1.00 79.06 218 GLY A C 1
ATOM 1663 O O . GLY A 1 218 ? -4.820 -5.017 -19.662 1.00 79.06 218 GLY A O 1
ATOM 1664 N N . GLY A 1 219 ? -2.656 -5.611 -19.492 1.00 78.88 219 GLY A N 1
ATOM 1665 C CA . GLY A 1 219 ? -2.261 -5.183 -20.843 1.00 78.88 219 GLY A CA 1
ATOM 1666 C C . GLY A 1 219 ? -2.337 -3.671 -21.103 1.00 78.88 219 GLY A C 1
ATOM 1667 O O . GLY A 1 219 ? -2.211 -3.249 -22.249 1.00 78.88 219 GLY A O 1
ATOM 1668 N N . ARG A 1 220 ? -2.602 -2.858 -20.070 1.00 81.94 220 ARG A N 1
ATOM 1669 C CA . ARG A 1 220 ? -2.912 -1.423 -20.194 1.00 81.94 220 ARG A CA 1
ATOM 1670 C C . ARG A 1 220 ? -1.787 -0.529 -19.695 1.00 81.94 220 ARG A C 1
ATOM 1672 O O . ARG A 1 220 ? -1.420 0.430 -20.365 1.00 81.94 220 ARG A O 1
ATOM 1679 N N . PHE A 1 221 ? -1.242 -0.842 -18.522 1.00 89.19 221 PHE A N 1
ATOM 1680 C CA . PHE A 1 221 ? -0.231 -0.009 -17.873 1.00 89.19 221 PHE A CA 1
ATOM 1681 C C . PHE A 1 221 ? 0.995 -0.827 -17.487 1.00 89.19 221 PHE A C 1
ATOM 1683 O O . PHE A 1 221 ? 0.868 -1.927 -16.956 1.00 89.19 221 PHE A O 1
ATOM 1690 N N . LEU A 1 222 ? 2.182 -0.253 -17.647 1.00 93.38 222 LEU A N 1
ATOM 1691 C CA . LEU A 1 222 ? 3.385 -0.734 -16.983 1.00 93.38 222 LEU A CA 1
ATOM 1692 C C . LEU A 1 222 ? 3.447 -0.117 -15.583 1.00 93.38 222 LEU A C 1
ATOM 1694 O O . LEU A 1 222 ? 3.656 1.089 -15.448 1.00 93.38 222 LEU A O 1
ATOM 1698 N N . ASN A 1 223 ? 3.281 -0.934 -14.544 1.00 94.56 223 ASN A N 1
ATOM 1699 C CA . ASN A 1 223 ? 3.574 -0.537 -13.170 1.00 94.56 223 ASN A CA 1
ATOM 1700 C C . ASN A 1 223 ? 5.061 -0.698 -12.902 1.00 94.56 223 ASN A C 1
ATOM 1702 O O . ASN A 1 223 ? 5.608 -1.774 -13.139 1.00 94.56 223 ASN A O 1
ATOM 1706 N N . TRP A 1 224 ? 5.696 0.334 -12.359 1.00 95.12 224 TRP A N 1
ATOM 1707 C CA . TRP A 1 224 ? 7.136 0.338 -12.163 1.00 95.12 224 TRP A CA 1
ATOM 1708 C C . TRP A 1 224 ? 7.555 0.988 -10.843 1.00 95.12 224 TRP A C 1
ATOM 1710 O O . TRP A 1 224 ? 6.888 1.876 -10.305 1.00 95.12 224 TRP A O 1
ATOM 1720 N N . ASN A 1 225 ? 8.688 0.523 -10.322 1.00 94.88 225 ASN A N 1
ATOM 1721 C CA . ASN A 1 225 ? 9.348 1.027 -9.126 1.00 94.88 225 ASN A CA 1
ATOM 1722 C C . ASN A 1 225 ? 10.854 1.066 -9.387 1.00 94.88 225 ASN A C 1
ATOM 1724 O O . ASN A 1 225 ? 11.426 0.065 -9.810 1.00 94.88 225 ASN A O 1
ATOM 1728 N N . VAL A 1 226 ? 11.505 2.181 -9.082 1.00 95.00 226 VAL A N 1
ATOM 1729 C CA . VAL A 1 226 ? 12.963 2.294 -9.005 1.00 95.00 226 VAL A CA 1
ATOM 1730 C C . VAL A 1 226 ? 13.321 2.633 -7.567 1.00 95.00 226 VAL A C 1
ATOM 1732 O O . VAL A 1 226 ? 12.882 3.650 -7.034 1.00 95.00 226 VAL A O 1
ATOM 1735 N N . PHE A 1 227 ? 14.094 1.772 -6.917 1.00 94.06 227 PHE A N 1
ATOM 1736 C CA . PHE A 1 227 ? 14.533 1.970 -5.544 1.00 94.06 227 PHE A CA 1
ATOM 1737 C C . PHE A 1 227 ? 15.866 2.711 -5.550 1.00 94.06 227 PHE A C 1
ATOM 1739 O O . PHE A 1 227 ? 16.885 2.194 -6.013 1.00 94.06 227 PHE A O 1
ATOM 1746 N N . LEU A 1 228 ? 15.837 3.940 -5.044 1.00 90.38 228 LEU A N 1
ATOM 1747 C CA . LEU A 1 228 ? 16.963 4.861 -5.039 1.00 90.38 228 LEU A CA 1
ATOM 1748 C C . LEU A 1 228 ? 17.464 5.015 -3.611 1.00 90.38 228 LEU A C 1
ATOM 1750 O O . LEU A 1 228 ? 16.713 5.419 -2.721 1.00 90.38 228 LEU A O 1
ATOM 1754 N N . ARG A 1 229 ? 18.741 4.696 -3.390 1.00 90.62 229 ARG A N 1
ATOM 1755 C CA . ARG A 1 229 ? 19.394 4.956 -2.108 1.00 90.62 229 ARG A CA 1
ATOM 1756 C C . ARG A 1 229 ? 19.324 6.448 -1.797 1.00 90.62 229 ARG A C 1
ATOM 1758 O O . ARG A 1 229 ? 19.674 7.274 -2.637 1.00 90.62 229 ARG A O 1
ATOM 1765 N N . SER A 1 230 ? 18.938 6.778 -0.576 1.00 87.19 230 SER A N 1
ATOM 1766 C CA . SER A 1 230 ? 18.896 8.156 -0.101 1.00 87.19 230 SER A CA 1
ATOM 1767 C C . SER A 1 230 ? 19.205 8.208 1.387 1.00 87.19 230 SER A C 1
ATOM 1769 O O . SER A 1 230 ? 19.139 7.194 2.088 1.00 87.19 230 SER A O 1
ATOM 1771 N N . ASP A 1 231 ? 19.531 9.400 1.872 1.00 88.81 231 ASP A N 1
ATOM 1772 C CA . ASP A 1 231 ? 19.437 9.676 3.300 1.00 88.81 231 ASP A CA 1
ATOM 1773 C C . ASP A 1 231 ? 17.964 9.713 3.721 1.00 88.81 231 ASP A C 1
ATOM 1775 O O . ASP A 1 231 ? 17.067 9.853 2.880 1.00 88.81 231 ASP A O 1
ATOM 1779 N N . GLU A 1 232 ? 17.717 9.551 5.022 1.00 88.81 232 GLU A N 1
ATOM 1780 C CA . GLU A 1 232 ? 16.370 9.697 5.565 1.00 88.81 232 GLU A CA 1
ATOM 1781 C C . GLU A 1 232 ? 15.885 11.124 5.282 1.00 88.81 232 GLU A C 1
ATOM 1783 O O . GLU A 1 232 ? 16.550 12.084 5.694 1.00 88.81 232 GLU A O 1
ATOM 1788 N N . PRO A 1 233 ? 14.773 11.292 4.547 1.00 82.12 233 PRO A N 1
ATOM 1789 C CA . PRO A 1 233 ? 14.279 12.619 4.245 1.00 82.12 233 PRO A CA 1
ATOM 1790 C C . PRO A 1 233 ? 13.904 13.322 5.547 1.00 82.12 233 PRO A C 1
ATOM 1792 O O . PRO A 1 233 ? 13.371 12.716 6.479 1.00 82.12 233 PRO A O 1
ATOM 1795 N N . MET A 1 234 ? 14.161 14.629 5.604 1.00 60.41 234 MET A N 1
ATOM 1796 C CA . MET A 1 234 ? 13.554 15.479 6.622 1.00 60.41 234 MET A CA 1
ATOM 1797 C C . MET A 1 234 ? 12.051 15.392 6.382 1.00 60.41 234 MET A C 1
ATOM 1799 O O . MET A 1 234 ? 11.573 15.958 5.402 1.00 60.41 234 MET A O 1
ATOM 1803 N N . ALA A 1 235 ? 11.348 14.593 7.186 1.00 54.47 235 ALA A N 1
ATOM 1804 C CA . ALA A 1 235 ? 9.939 14.304 6.972 1.00 54.47 235 ALA A CA 1
ATOM 1805 C C . ALA A 1 235 ? 9.176 15.617 6.759 1.00 54.47 235 ALA A C 1
ATOM 1807 O O . ALA A 1 235 ? 9.113 16.448 7.667 1.00 54.47 235 ALA A O 1
ATOM 1808 N N . GLU A 1 236 ? 8.598 15.807 5.573 1.00 54.50 236 GLU A N 1
ATOM 1809 C CA . GLU A 1 236 ? 7.498 16.752 5.436 1.00 54.50 236 GLU A CA 1
ATOM 1810 C C . GLU A 1 236 ? 6.390 16.209 6.339 1.00 54.50 236 GLU A C 1
ATOM 1812 O O . GLU A 1 236 ? 5.902 15.097 6.133 1.00 54.50 236 GLU A O 1
ATOM 1817 N N . GLU A 1 237 ? 6.123 16.942 7.421 1.00 55.38 237 GLU A N 1
ATOM 1818 C CA . GLU A 1 237 ? 5.261 16.593 8.554 1.00 55.38 237 GLU A CA 1
ATOM 1819 C C . GLU A 1 237 ? 4.228 15.492 8.246 1.00 55.38 237 GLU A C 1
ATOM 1821 O O . GLU A 1 237 ? 3.168 15.731 7.672 1.00 55.38 237 GLU A O 1
ATOM 1826 N N . GLY A 1 238 ? 4.538 14.253 8.646 1.00 67.31 238 GLY A N 1
ATOM 1827 C CA . GLY A 1 238 ? 3.559 13.166 8.680 1.00 67.31 238 GLY A CA 1
ATOM 1828 C C . GLY A 1 238 ? 3.187 12.526 7.337 1.00 67.31 238 GLY A C 1
ATOM 1829 O O . GLY A 1 238 ? 2.166 11.842 7.282 1.00 67.31 238 GLY A O 1
ATOM 1830 N N . LYS A 1 239 ? 3.984 12.681 6.271 1.00 81.44 239 LYS A N 1
ATOM 1831 C CA . LYS A 1 239 ? 3.779 11.961 4.999 1.00 81.44 239 LYS A CA 1
ATOM 1832 C C . LYS A 1 239 ? 5.004 11.139 4.608 1.00 81.44 239 LYS A C 1
ATOM 1834 O O . LYS A 1 239 ? 6.135 11.559 4.799 1.00 81.44 239 LYS A O 1
ATOM 1839 N N . VAL A 1 240 ? 4.751 9.963 4.033 1.00 87.25 240 VAL A N 1
ATOM 1840 C CA . VAL A 1 240 ? 5.778 9.066 3.457 1.00 87.25 240 VAL A CA 1
ATOM 1841 C C . VAL A 1 240 ? 5.718 9.021 1.929 1.00 87.25 240 VAL A C 1
ATOM 1843 O O . VAL A 1 240 ? 6.441 8.257 1.302 1.00 87.25 240 VAL A O 1
ATOM 1846 N N . SER A 1 241 ? 4.818 9.790 1.314 1.00 89.25 241 SER A N 1
ATOM 1847 C CA . SER A 1 241 ? 4.665 9.875 -0.138 1.00 89.25 241 SER A CA 1
ATOM 1848 C C . SER A 1 241 ? 4.654 11.330 -0.577 1.00 89.25 241 SER A C 1
ATOM 1850 O O . SER A 1 241 ? 4.006 12.162 0.059 1.00 89.25 241 SER A O 1
ATOM 1852 N N . LEU A 1 242 ? 5.309 11.603 -1.700 1.00 90.06 242 LEU A N 1
ATOM 1853 C CA . LEU A 1 242 ? 5.497 12.937 -2.257 1.00 90.06 242 LEU A CA 1
ATOM 1854 C C . LEU A 1 242 ? 5.329 12.901 -3.778 1.00 90.06 242 LEU A C 1
ATOM 1856 O O . LEU A 1 242 ? 5.909 12.049 -4.449 1.00 90.06 242 LEU A O 1
ATOM 1860 N N . ILE A 1 243 ? 4.610 13.875 -4.333 1.00 90.50 243 ILE A N 1
ATOM 1861 C CA . ILE A 1 243 ? 4.645 14.160 -5.772 1.00 90.50 243 ILE A CA 1
ATOM 1862 C C . ILE A 1 243 ? 5.811 15.134 -6.012 1.00 90.50 243 ILE A C 1
ATOM 1864 O O . ILE A 1 243 ? 5.779 16.226 -5.445 1.00 90.50 243 ILE A O 1
ATOM 1868 N N . PRO A 1 244 ? 6.853 14.757 -6.777 1.00 90.38 244 PRO A N 1
ATOM 1869 C CA . PRO A 1 244 ? 7.983 15.638 -7.042 1.00 90.38 244 PRO A CA 1
ATOM 1870 C C . PRO A 1 244 ? 7.555 16.828 -7.911 1.00 90.38 244 PRO A C 1
ATOM 1872 O O . PRO A 1 244 ? 6.743 16.673 -8.823 1.00 90.38 244 PRO A O 1
ATOM 1875 N N . ASP A 1 245 ? 8.135 17.996 -7.643 1.00 92.12 245 ASP A N 1
ATOM 1876 C CA . ASP A 1 245 ? 8.087 19.139 -8.557 1.00 92.12 245 ASP A CA 1
ATOM 1877 C C . ASP A 1 245 ? 8.995 18.916 -9.784 1.00 92.12 245 ASP A C 1
ATOM 1879 O O . ASP A 1 245 ? 9.710 17.914 -9.882 1.00 92.12 245 ASP A O 1
ATOM 1883 N N . ASP A 1 246 ? 8.965 19.848 -10.740 1.00 93.00 246 ASP A N 1
ATOM 1884 C CA . ASP A 1 246 ? 9.708 19.726 -12.000 1.00 93.00 246 ASP A CA 1
ATOM 1885 C C . ASP A 1 246 ? 11.232 19.649 -11.795 1.00 93.00 246 ASP A C 1
ATOM 1887 O O . ASP A 1 246 ? 11.923 18.920 -12.517 1.00 93.00 246 ASP A O 1
ATOM 1891 N N . GLU A 1 247 ? 11.770 20.368 -10.805 1.00 93.88 247 GLU A N 1
ATOM 1892 C CA . GLU A 1 247 ? 13.201 20.359 -10.480 1.00 93.88 247 GLU A CA 1
ATOM 1893 C C . GLU A 1 247 ? 13.615 18.992 -9.929 1.00 93.88 247 GLU A C 1
ATOM 1895 O O . GLU A 1 247 ? 14.543 18.354 -10.441 1.00 93.88 247 GLU A O 1
ATOM 1900 N N . ARG A 1 248 ? 12.881 18.489 -8.932 1.00 91.62 248 ARG A N 1
ATOM 1901 C CA . ARG A 1 248 ? 13.136 17.181 -8.331 1.0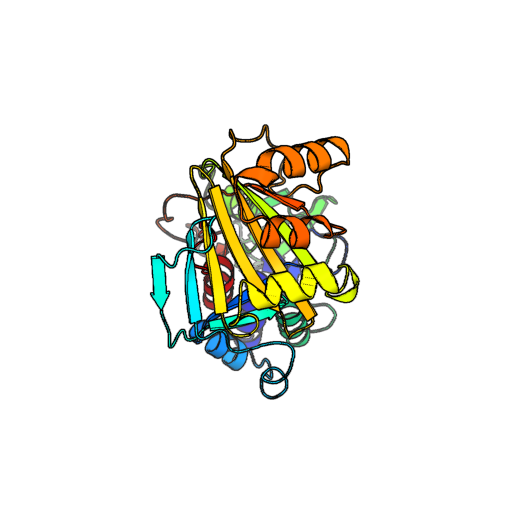0 91.62 248 ARG A CA 1
ATOM 1902 C C . ARG A 1 248 ? 12.908 16.055 -9.328 1.00 91.62 248 ARG A C 1
ATOM 1904 O O . ARG A 1 248 ? 13.686 15.104 -9.342 1.00 91.62 248 ARG A O 1
ATOM 1911 N N . LEU A 1 249 ? 11.896 16.157 -10.189 1.00 93.56 249 LEU A N 1
ATOM 1912 C CA . LEU A 1 249 ? 11.651 15.194 -11.261 1.00 93.56 249 LEU A CA 1
ATOM 1913 C C . LEU A 1 249 ? 12.805 15.167 -12.271 1.00 93.56 249 LEU A C 1
ATOM 1915 O O . LEU A 1 249 ? 13.241 14.086 -12.670 1.00 93.56 249 LEU A O 1
ATOM 1919 N N . SER A 1 250 ? 13.327 16.332 -12.658 1.00 94.00 250 SER A N 1
ATOM 1920 C CA . SER A 1 250 ? 14.488 16.430 -13.551 1.00 94.00 250 SER A CA 1
ATOM 1921 C C . SER A 1 250 ? 15.721 15.779 -12.925 1.00 94.00 250 SER A C 1
ATOM 1923 O O . SER A 1 250 ? 16.388 14.973 -13.576 1.00 94.00 250 SER A O 1
ATOM 1925 N N . LYS A 1 251 ? 15.964 16.041 -11.635 1.00 92.50 251 LYS A N 1
ATOM 1926 C CA . LYS A 1 251 ? 17.051 15.409 -10.884 1.00 92.50 251 LYS A CA 1
ATOM 1927 C C . LYS A 1 251 ? 16.889 13.891 -10.772 1.00 92.50 251 LYS A C 1
ATOM 1929 O O . LYS A 1 251 ? 17.848 13.167 -11.008 1.00 92.50 251 LYS A O 1
ATOM 1934 N N . LEU A 1 252 ? 15.688 13.393 -10.470 1.00 92.38 252 LEU A N 1
ATOM 1935 C CA . LEU A 1 252 ? 15.412 11.951 -10.414 1.00 92.38 252 LEU A CA 1
ATOM 1936 C C . LEU A 1 252 ? 15.711 11.268 -11.750 1.00 92.38 252 LEU A C 1
ATOM 1938 O O . LEU A 1 252 ? 16.324 10.201 -11.769 1.00 92.38 252 LEU A O 1
ATOM 1942 N N . LYS A 1 253 ? 15.317 11.889 -12.867 1.00 94.38 253 LYS A N 1
ATOM 1943 C CA . LYS A 1 253 ? 15.633 11.388 -14.210 1.00 94.38 253 LYS A CA 1
ATOM 1944 C C . LYS A 1 253 ? 17.143 11.354 -14.450 1.00 94.38 253 LYS A C 1
ATOM 1946 O O . LYS A 1 253 ? 17.653 10.345 -14.930 1.00 94.38 253 LYS A O 1
ATOM 1951 N N . GLU A 1 254 ? 17.858 12.418 -14.094 1.00 93.56 254 GLU A N 1
ATOM 1952 C CA . GLU A 1 254 ? 19.316 12.476 -14.234 1.00 93.56 254 GLU A CA 1
ATOM 1953 C C . GLU A 1 254 ? 20.030 11.411 -13.391 1.00 93.56 254 GLU A C 1
ATOM 1955 O O . GLU A 1 254 ? 20.879 10.697 -13.922 1.00 93.56 254 GLU A O 1
ATOM 1960 N N . ASP A 1 255 ? 19.648 11.271 -12.120 1.00 89.56 255 ASP A N 1
ATOM 1961 C CA . ASP A 1 255 ? 20.253 10.327 -11.178 1.00 89.56 255 ASP A CA 1
ATOM 1962 C C . ASP A 1 255 ? 19.943 8.863 -11.558 1.00 89.56 255 ASP A C 1
ATOM 1964 O O . ASP A 1 255 ? 20.715 7.964 -11.232 1.00 89.56 255 ASP A O 1
ATOM 1968 N N . THR A 1 256 ? 18.835 8.606 -12.267 1.00 91.50 256 THR A N 1
ATOM 1969 C CA . THR A 1 256 ? 18.369 7.245 -12.594 1.00 91.50 256 THR A CA 1
ATOM 1970 C C . THR A 1 256 ? 18.862 6.726 -13.947 1.00 91.50 256 THR A C 1
ATOM 1972 O O . THR A 1 256 ? 19.010 5.514 -14.102 1.00 91.50 256 THR A O 1
ATOM 1975 N N . LYS A 1 257 ? 19.143 7.597 -14.927 1.00 91.62 257 LYS A N 1
ATOM 1976 C CA . LYS A 1 257 ? 19.409 7.200 -16.329 1.00 91.62 257 LYS A CA 1
ATOM 1977 C C . LYS A 1 257 ? 20.506 6.141 -16.511 1.00 91.62 257 LYS A C 1
ATOM 1979 O O . LYS A 1 257 ? 20.417 5.330 -17.422 1.00 91.62 257 LYS A O 1
ATOM 1984 N N . ASP A 1 258 ? 21.520 6.148 -15.643 1.00 90.75 258 ASP A N 1
ATOM 1985 C CA . ASP A 1 258 ? 22.674 5.239 -15.706 1.00 90.75 258 ASP A CA 1
ATOM 1986 C C . ASP A 1 258 ? 22.573 4.069 -14.703 1.00 90.75 258 ASP A C 1
ATOM 1988 O O . ASP A 1 258 ? 23.463 3.213 -14.637 1.00 90.75 258 ASP A O 1
ATOM 1992 N N . LEU A 1 259 ? 21.507 4.033 -13.898 1.00 90.75 259 LEU A N 1
ATOM 1993 C CA . LEU A 1 259 ? 21.268 3.014 -12.872 1.00 90.75 259 LEU A CA 1
ATOM 1994 C C . LEU A 1 259 ? 20.422 1.842 -13.386 1.00 90.75 259 LEU A C 1
ATOM 1996 O O . LEU A 1 259 ? 20.593 0.720 -12.913 1.00 90.75 259 LEU A O 1
ATOM 2000 N N . ILE A 1 260 ? 19.562 2.093 -14.371 1.00 92.75 260 ILE A N 1
ATOM 2001 C CA . ILE A 1 260 ? 18.656 1.113 -14.985 1.00 92.75 260 ILE A CA 1
ATOM 2002 C C . ILE A 1 260 ? 18.957 0.935 -16.479 1.00 92.75 260 ILE A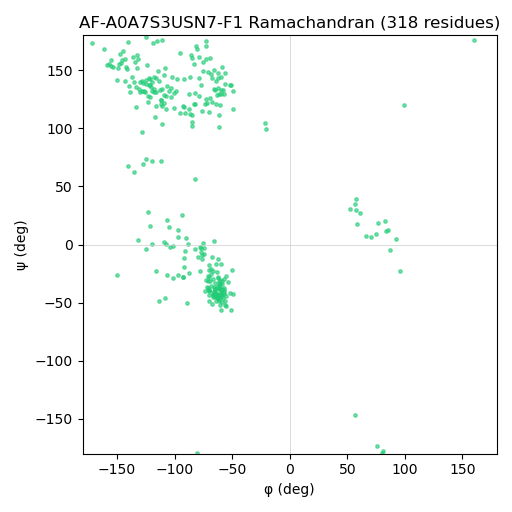 C 1
ATOM 2004 O O . ILE A 1 260 ? 19.803 1.644 -17.029 1.00 92.75 260 ILE A O 1
ATOM 2008 N N . SER A 1 261 ? 18.303 -0.023 -17.140 1.00 92.69 261 SER A N 1
ATOM 2009 C CA . SER A 1 261 ? 18.485 -0.211 -18.584 1.00 92.69 261 SER A CA 1
ATOM 2010 C C . SER A 1 261 ? 17.965 0.989 -19.404 1.00 92.69 261 SER A C 1
ATOM 2012 O O . SER A 1 261 ? 17.012 1.665 -18.991 1.00 92.69 261 SER A O 1
ATOM 2014 N N . PRO A 1 262 ? 18.554 1.269 -20.584 1.00 93.31 262 PRO A N 1
ATOM 2015 C CA . PRO A 1 262 ? 18.090 2.341 -21.467 1.00 93.31 262 PRO A CA 1
ATOM 2016 C C . PRO A 1 262 ? 16.622 2.197 -21.886 1.00 93.31 262 PRO A C 1
ATOM 2018 O O . PRO A 1 262 ? 15.893 3.188 -21.939 1.00 93.31 262 PRO A O 1
ATOM 2021 N N . GLU A 1 263 ? 16.179 0.970 -22.163 1.00 93.62 263 GLU A N 1
ATOM 2022 C CA . GLU A 1 263 ? 14.812 0.653 -22.573 1.00 93.62 263 GLU A CA 1
ATOM 2023 C C . GLU A 1 263 ? 13.824 0.957 -21.445 1.00 93.62 263 GLU A C 1
ATOM 2025 O O . GLU A 1 263 ? 12.798 1.605 -21.671 1.00 93.62 263 GLU A O 1
ATOM 2030 N N . PHE A 1 264 ? 14.152 0.563 -20.212 1.00 94.88 264 PHE A N 1
ATOM 2031 C CA . PHE A 1 264 ? 13.309 0.851 -19.059 1.00 94.88 264 PHE A CA 1
ATOM 2032 C C . PHE A 1 264 ? 13.308 2.342 -18.698 1.00 94.88 264 PHE A C 1
ATOM 2034 O O . PHE A 1 264 ? 12.246 2.906 -18.429 1.00 94.88 264 PHE A O 1
ATOM 2041 N N . PHE A 1 265 ? 14.455 3.024 -18.774 1.00 95.06 265 PHE A N 1
ATOM 2042 C CA . PHE A 1 265 ? 14.526 4.472 -18.561 1.00 95.06 265 PHE A CA 1
ATOM 2043 C C . PHE A 1 265 ? 13.668 5.257 -19.563 1.00 95.06 265 PHE A C 1
ATOM 2045 O O . PHE A 1 265 ? 12.958 6.192 -19.172 1.00 95.06 265 PHE A O 1
ATOM 2052 N N . ALA A 1 266 ? 13.707 4.875 -20.843 1.00 95.19 266 ALA A N 1
ATOM 2053 C CA . ALA A 1 266 ? 12.896 5.494 -21.885 1.00 95.19 266 ALA A CA 1
ATOM 2054 C C . ALA A 1 266 ? 11.394 5.336 -21.602 1.00 95.19 266 ALA A C 1
ATOM 2056 O O . ALA A 1 266 ? 10.657 6.316 -21.697 1.00 95.19 266 ALA A O 1
ATOM 2057 N N . MET A 1 267 ? 10.961 4.146 -21.170 1.00 94.56 267 MET A N 1
ATOM 2058 C CA . MET A 1 267 ? 9.573 3.888 -20.774 1.00 94.56 267 MET A CA 1
ATOM 2059 C C . MET A 1 267 ? 9.115 4.769 -19.611 1.00 94.56 267 MET A C 1
ATOM 2061 O O . MET A 1 267 ? 8.120 5.488 -19.717 1.00 94.56 267 MET A O 1
ATOM 2065 N N . ILE A 1 268 ? 9.831 4.738 -18.482 1.00 94.38 268 ILE A N 1
ATOM 2066 C CA . ILE A 1 268 ? 9.366 5.427 -17.269 1.00 94.38 268 ILE A CA 1
ATOM 2067 C C . ILE A 1 268 ? 9.438 6.952 -17.399 1.00 94.38 268 ILE A C 1
ATOM 2069 O O . ILE A 1 268 ? 8.696 7.661 -16.716 1.00 94.38 268 ILE A O 1
ATOM 2073 N N . SER A 1 269 ? 10.272 7.469 -18.309 1.00 95.06 269 SER A N 1
ATOM 2074 C CA . SER A 1 269 ? 10.408 8.905 -18.584 1.00 95.06 269 SER A CA 1
ATOM 2075 C C . SER A 1 269 ? 9.132 9.558 -19.127 1.00 95.06 269 SER A C 1
ATOM 2077 O O . SER A 1 269 ? 8.963 10.767 -18.930 1.00 95.06 269 SER A O 1
ATOM 2079 N N . SER A 1 270 ? 8.242 8.768 -19.739 1.00 93.50 270 SER A N 1
ATOM 2080 C CA . SER A 1 270 ? 6.914 9.173 -20.225 1.00 93.50 270 SER A CA 1
ATOM 2081 C C . SER A 1 270 ? 5.829 9.192 -19.143 1.00 93.50 270 SER A C 1
ATOM 2083 O O . SER A 1 270 ? 4.694 9.595 -19.397 1.00 93.50 270 SER A O 1
ATOM 2085 N N . THR A 1 271 ? 6.147 8.775 -17.916 1.00 93.44 271 THR A N 1
ATOM 2086 C CA . THR A 1 271 ? 5.170 8.756 -16.822 1.00 93.44 271 THR A CA 1
ATOM 2087 C C . THR A 1 271 ? 4.715 10.177 -16.485 1.00 93.44 271 THR A C 1
ATOM 2089 O O . THR A 1 271 ? 5.518 11.012 -16.073 1.00 93.44 271 THR A O 1
ATOM 2092 N N . LYS A 1 272 ? 3.407 10.442 -16.596 1.00 89.56 272 LYS A N 1
ATOM 2093 C CA . LYS A 1 272 ? 2.815 11.771 -16.347 1.00 89.56 272 LYS A CA 1
ATOM 2094 C C . LYS A 1 272 ? 2.791 12.179 -14.875 1.00 89.56 272 LYS A C 1
ATOM 2096 O O . LYS A 1 272 ? 2.914 13.356 -14.560 1.00 89.56 272 LYS A O 1
ATOM 2101 N N . ARG A 1 273 ? 2.551 11.221 -13.975 1.00 88.75 273 ARG A N 1
ATOM 2102 C CA . ARG A 1 273 ? 2.362 11.471 -12.535 1.00 88.75 273 ARG A CA 1
ATOM 2103 C C . ARG A 1 273 ? 3.149 10.471 -11.682 1.00 88.75 273 ARG A C 1
ATOM 2105 O O . ARG A 1 273 ? 2.535 9.673 -10.972 1.00 88.75 273 ARG A O 1
ATOM 2112 N N . PRO A 1 274 ? 4.488 10.446 -11.784 1.00 93.19 274 PRO A N 1
ATOM 2113 C CA . PRO A 1 274 ? 5.285 9.630 -10.889 1.00 93.19 274 PRO A CA 1
ATOM 2114 C C . PRO A 1 274 ? 5.302 10.254 -9.489 1.00 93.19 274 PRO A C 1
ATOM 2116 O O . PRO A 1 274 ? 5.066 11.449 -9.323 1.00 93.19 274 PRO A O 1
ATOM 2119 N N . TYR A 1 275 ? 5.611 9.454 -8.479 1.00 92.62 275 TYR A N 1
ATOM 2120 C CA . TYR A 1 275 ? 5.726 9.917 -7.100 1.00 92.62 275 TYR A CA 1
ATOM 2121 C C . TYR A 1 275 ? 6.862 9.190 -6.380 1.00 92.62 275 TYR A C 1
ATOM 2123 O O . TYR A 1 275 ? 7.317 8.129 -6.810 1.00 92.62 275 TYR A O 1
ATOM 2131 N N . LEU A 1 276 ? 7.344 9.783 -5.294 1.00 92.19 276 LEU A N 1
ATOM 2132 C CA . LEU A 1 276 ? 8.299 9.175 -4.379 1.00 92.19 276 LEU A CA 1
ATOM 2133 C C . LEU A 1 276 ? 7.562 8.598 -3.176 1.00 92.19 276 LEU A C 1
ATOM 2135 O O . LEU A 1 276 ? 6.597 9.187 -2.691 1.00 92.19 276 LEU A O 1
ATOM 2139 N N . HIS A 1 277 ? 8.030 7.452 -2.701 1.00 92.31 277 HIS A N 1
ATOM 2140 C CA . HIS A 1 277 ? 7.544 6.817 -1.489 1.00 92.31 277 HIS A CA 1
ATOM 2141 C C . HIS A 1 277 ? 8.717 6.372 -0.619 1.00 92.31 277 HIS A C 1
ATOM 2143 O O . HIS A 1 277 ? 9.523 5.537 -1.035 1.00 92.31 277 HIS A O 1
ATOM 2149 N N . ASP A 1 278 ? 8.809 6.924 0.580 1.00 93.38 278 ASP A N 1
ATOM 2150 C CA . ASP A 1 278 ? 9.866 6.632 1.536 1.00 93.38 278 ASP A CA 1
ATOM 2151 C C . ASP A 1 278 ? 9.579 5.312 2.246 1.00 93.38 278 ASP A C 1
ATOM 2153 O O . ASP A 1 278 ? 8.486 5.089 2.774 1.00 93.38 278 ASP A O 1
ATOM 2157 N N . ILE A 1 279 ? 10.561 4.408 2.245 1.00 93.06 279 ILE A N 1
ATOM 2158 C CA . ILE A 1 279 ? 10.350 3.044 2.722 1.00 93.06 279 ILE A CA 1
ATOM 2159 C C . ILE A 1 279 ? 10.767 2.933 4.180 1.00 93.06 279 ILE A C 1
ATOM 2161 O O . ILE A 1 279 ? 11.950 2.981 4.524 1.00 93.06 279 ILE A O 1
ATOM 2165 N N . TYR A 1 280 ? 9.776 2.710 5.034 1.00 93.31 280 TYR A N 1
ATOM 2166 C CA . TYR A 1 280 ? 9.960 2.480 6.458 1.00 93.31 280 TYR A CA 1
ATOM 2167 C C . TYR A 1 280 ? 9.564 1.056 6.833 1.00 93.31 280 TYR A C 1
ATOM 2169 O O . TYR A 1 280 ? 8.550 0.540 6.368 1.00 93.31 280 TYR A O 1
ATOM 2177 N N . ASP A 1 281 ? 10.336 0.444 7.723 1.00 94.06 281 ASP A N 1
ATOM 2178 C CA . ASP A 1 281 ? 9.974 -0.807 8.380 1.00 94.06 281 ASP A CA 1
ATOM 2179 C C . ASP A 1 281 ? 10.027 -0.657 9.910 1.00 94.06 281 ASP A C 1
ATOM 2181 O O . ASP A 1 281 ? 10.328 0.413 10.455 1.00 94.06 281 ASP A O 1
ATOM 2185 N N . ALA A 1 282 ? 9.686 -1.723 10.630 1.00 93.69 282 ALA A N 1
ATOM 2186 C CA . ALA A 1 282 ? 9.839 -1.768 12.077 1.00 93.69 282 ALA A CA 1
ATOM 2187 C C . ALA A 1 282 ? 10.143 -3.187 12.566 1.00 93.69 282 ALA A C 1
ATOM 2189 O O . ALA A 1 282 ? 9.743 -4.171 11.946 1.00 93.69 282 ALA A O 1
ATOM 2190 N N . ASP A 1 283 ? 10.789 -3.301 13.731 1.00 93.31 283 ASP A N 1
ATOM 2191 C CA . ASP A 1 283 ? 10.917 -4.590 14.424 1.00 93.31 283 ASP A CA 1
ATOM 2192 C C . ASP A 1 283 ? 9.540 -5.201 14.683 1.00 93.31 283 ASP A C 1
ATOM 2194 O O . ASP A 1 283 ? 8.651 -4.450 15.099 1.00 93.31 283 ASP A O 1
ATOM 2198 N N . PRO A 1 284 ? 9.341 -6.520 14.494 1.00 93.06 284 PRO A N 1
ATOM 2199 C CA . PRO A 1 284 ? 8.063 -7.173 14.754 1.00 93.06 284 PRO A CA 1
ATOM 2200 C C . PRO A 1 284 ? 7.504 -6.819 16.137 1.00 93.06 284 PRO A C 1
ATOM 2202 O O . PRO A 1 284 ? 8.214 -6.874 17.145 1.00 93.06 284 PRO A O 1
ATOM 2205 N N . ALA A 1 285 ? 6.225 -6.442 16.196 1.00 92.25 285 ALA A N 1
ATOM 2206 C CA . ALA A 1 285 ? 5.587 -6.146 17.474 1.00 92.25 285 ALA A CA 1
ATOM 2207 C C . ALA A 1 285 ? 5.374 -7.441 18.273 1.00 92.25 285 ALA A C 1
ATOM 2209 O O . ALA A 1 285 ? 5.129 -8.504 17.707 1.00 92.25 285 ALA A O 1
ATOM 2210 N N . LYS A 1 286 ? 5.429 -7.349 19.606 1.00 92.62 286 LYS A N 1
ATOM 2211 C CA . LYS A 1 286 ? 5.156 -8.495 20.494 1.00 92.62 286 LYS A CA 1
ATOM 2212 C C . LYS A 1 286 ? 3.678 -8.892 20.518 1.00 92.62 286 LYS A C 1
ATOM 2214 O O . LYS A 1 286 ? 3.355 -10.032 20.824 1.00 92.62 286 LYS A O 1
ATOM 2219 N N . THR A 1 287 ? 2.797 -7.931 20.264 1.00 96.12 287 THR A N 1
ATOM 2220 C CA . THR A 1 287 ? 1.343 -8.086 20.218 1.00 96.12 287 THR A CA 1
ATOM 2221 C C . THR A 1 287 ? 0.767 -7.019 19.292 1.00 96.12 287 THR A C 1
ATOM 2223 O O . THR A 1 287 ? 1.350 -5.940 19.158 1.00 96.12 287 THR A O 1
ATOM 2226 N N . PHE A 1 288 ? -0.380 -7.314 18.685 1.00 97.25 288 PHE A N 1
ATOM 2227 C CA . PHE A 1 288 ? -1.186 -6.349 17.933 1.00 97.25 288 PHE A CA 1
ATOM 2228 C C . PHE A 1 288 ? -2.466 -5.947 18.669 1.00 97.25 288 PHE A C 1
ATOM 2230 O O . PHE A 1 288 ? -3.227 -5.144 18.150 1.00 97.25 288 PHE A O 1
ATOM 2237 N N . VAL A 1 289 ? -2.695 -6.480 19.873 1.00 97.81 289 VAL A N 1
ATOM 2238 C CA . VAL A 1 289 ? -3.843 -6.170 20.735 1.00 97.81 289 VAL A CA 1
ATOM 2239 C C . VAL A 1 289 ? -3.348 -5.431 21.973 1.00 97.81 289 VAL A C 1
ATOM 2241 O O . VAL A 1 289 ? -2.354 -5.853 22.577 1.00 97.81 289 VAL A O 1
ATOM 2244 N N . ASN A 1 290 ? -4.009 -4.328 22.328 1.00 96.06 290 ASN A N 1
ATOM 2245 C CA . ASN A 1 290 ? -3.635 -3.509 23.481 1.00 96.06 290 ASN A CA 1
ATOM 2246 C C . ASN A 1 290 ? -3.987 -4.196 24.814 1.00 96.06 290 ASN A C 1
ATOM 2248 O O . ASN A 1 290 ? -4.682 -5.212 24.858 1.00 96.06 290 ASN A O 1
ATOM 2252 N N . GLU A 1 291 ? -3.527 -3.624 25.928 1.00 94.19 291 GLU A N 1
ATOM 2253 C CA . GLU A 1 291 ? -3.730 -4.202 27.266 1.00 94.19 291 GLU A CA 1
ATOM 2254 C C . GLU A 1 291 ? -5.213 -4.329 27.652 1.00 94.19 291 GLU A C 1
ATOM 2256 O O . GLU A 1 291 ? -5.607 -5.301 28.300 1.00 94.19 291 GLU A O 1
ATOM 2261 N N . HIS A 1 292 ? -6.048 -3.387 27.202 1.00 93.50 292 HIS A N 1
ATOM 2262 C CA . HIS A 1 292 ? -7.489 -3.370 27.461 1.00 93.50 292 HIS A CA 1
ATOM 2263 C C . HIS A 1 292 ? -8.297 -4.317 26.559 1.00 93.50 292 HIS A C 1
ATOM 2265 O O . HIS A 1 292 ? -9.463 -4.575 26.853 1.00 93.50 292 HIS A O 1
ATOM 2271 N N . LYS A 1 293 ? -7.681 -4.883 25.509 1.00 94.75 293 LYS A N 1
ATOM 2272 C CA . LYS A 1 293 ? -8.308 -5.777 24.516 1.00 94.75 293 LYS A CA 1
ATOM 2273 C C . LYS A 1 293 ? -9.450 -5.137 23.726 1.00 94.75 293 LYS A C 1
ATOM 2275 O O . LYS A 1 293 ? -10.342 -5.834 23.248 1.00 94.75 293 LYS A O 1
ATOM 2280 N N . ASP A 1 294 ? -9.401 -3.822 23.579 1.00 95.75 294 ASP A N 1
ATOM 2281 C CA . ASP A 1 294 ? -10.382 -3.017 22.854 1.00 95.75 294 ASP A CA 1
ATOM 2282 C C . ASP A 1 294 ? -9.768 -2.257 21.669 1.00 95.75 294 ASP A C 1
ATOM 2284 O O . ASP A 1 294 ? -10.482 -1.592 20.918 1.00 95.75 294 ASP A O 1
ATOM 2288 N N . VAL A 1 295 ? -8.461 -2.412 21.434 1.00 97.75 295 VAL A N 1
ATOM 2289 C CA . VAL A 1 295 ? -7.785 -1.944 20.223 1.00 97.75 295 VAL A CA 1
ATOM 2290 C C . VAL A 1 295 ? -6.945 -3.065 19.621 1.00 97.75 295 VAL A C 1
ATOM 2292 O O . VAL A 1 295 ? -6.139 -3.690 20.315 1.00 97.75 295 VAL A O 1
ATOM 2295 N N . VAL A 1 296 ? -7.103 -3.282 18.315 1.00 98.19 296 VAL A N 1
ATOM 2296 C CA . VAL A 1 296 ? -6.273 -4.186 17.506 1.00 98.19 296 VAL A CA 1
ATOM 2297 C C . VAL A 1 296 ? -5.685 -3.442 16.308 1.00 98.19 296 VAL A C 1
ATOM 2299 O O . VAL A 1 296 ? -6.350 -2.590 15.727 1.00 98.19 296 VAL A O 1
ATOM 2302 N N . LEU A 1 297 ? -4.439 -3.733 15.940 1.00 98.25 297 LEU A N 1
ATOM 2303 C CA . LEU A 1 297 ? -3.777 -3.169 14.759 1.00 98.25 297 LEU A CA 1
ATOM 2304 C C . LEU A 1 297 ? -3.759 -4.182 13.612 1.00 98.25 297 LEU A C 1
ATOM 2306 O O . LEU A 1 297 ? -3.542 -5.367 13.854 1.00 98.25 297 LEU A O 1
ATOM 2310 N N . VAL A 1 298 ? -3.899 -3.694 12.378 1.00 98.31 298 VAL A N 1
ATOM 2311 C CA . VAL A 1 298 ? -3.779 -4.480 11.138 1.00 98.31 298 VAL A CA 1
ATOM 2312 C C . VAL A 1 298 ? -2.958 -3.729 10.085 1.00 98.31 298 VAL A C 1
ATOM 2314 O O . VAL A 1 298 ? -2.780 -2.509 10.167 1.00 98.31 298 VAL A O 1
ATOM 2317 N N . GLY A 1 299 ? -2.453 -4.445 9.081 1.00 97.12 299 GLY A N 1
ATOM 2318 C CA . GLY A 1 299 ? -1.671 -3.878 7.981 1.00 97.12 299 GLY A CA 1
ATOM 2319 C C . GLY A 1 299 ? -0.432 -3.116 8.459 1.00 97.12 299 GLY A C 1
ATOM 2320 O O . GLY A 1 299 ? 0.152 -3.428 9.495 1.00 97.12 299 GLY A O 1
ATOM 2321 N N . ASP A 1 300 ? -0.053 -2.055 7.745 1.00 95.50 300 ASP A N 1
ATOM 2322 C CA . ASP A 1 300 ? 1.154 -1.274 8.059 1.00 95.50 300 ASP A CA 1
ATOM 2323 C C . ASP A 1 300 ? 1.107 -0.568 9.428 1.00 95.50 300 ASP A C 1
ATOM 2325 O O . ASP A 1 300 ? 2.147 -0.172 9.962 1.00 95.50 300 ASP A O 1
ATOM 2329 N N . ALA A 1 301 ? -0.076 -0.425 10.038 1.00 96.12 301 ALA A N 1
ATOM 2330 C CA . ALA A 1 301 ? -0.166 0.024 11.424 1.00 96.12 301 ALA A CA 1
ATOM 2331 C C . ALA A 1 301 ? 0.442 -1.023 12.379 1.00 96.12 301 ALA A C 1
ATOM 2333 O O . ALA A 1 301 ? 1.117 -0.651 13.344 1.00 96.12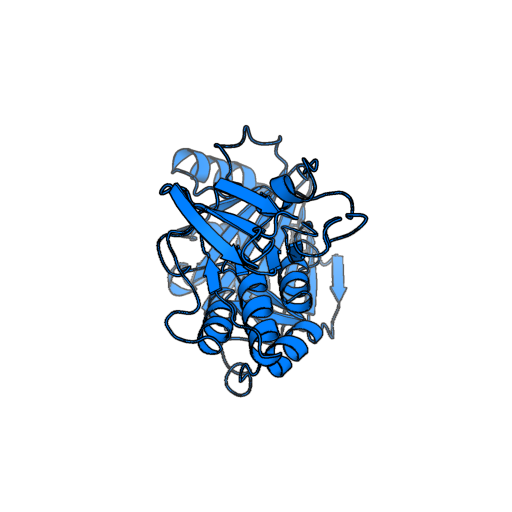 301 ALA A O 1
ATOM 2334 N N . ALA A 1 302 ? 0.266 -2.315 12.085 1.00 96.81 302 ALA A N 1
ATOM 2335 C CA . ALA A 1 302 ? 0.766 -3.454 12.853 1.00 96.81 302 ALA A CA 1
ATOM 2336 C C . ALA A 1 302 ? 2.172 -3.908 12.426 1.00 96.81 302 ALA A C 1
ATOM 2338 O O . ALA A 1 302 ? 3.068 -4.060 13.267 1.00 96.81 302 ALA A O 1
ATOM 2339 N N . HIS A 1 303 ? 2.394 -4.118 11.132 1.00 95.69 303 HIS A N 1
ATOM 2340 C CA . HIS A 1 303 ? 3.593 -4.761 10.587 1.00 95.69 303 HIS A CA 1
ATOM 2341 C C . HIS A 1 303 ? 4.068 -4.081 9.292 1.00 95.69 303 HIS A C 1
ATOM 2343 O O . HIS A 1 303 ? 4.058 -4.686 8.225 1.00 95.69 303 HIS A O 1
ATOM 2349 N N . PRO A 1 304 ? 4.557 -2.827 9.370 1.00 94.00 304 PRO A N 1
ATOM 2350 C CA . PRO A 1 304 ? 5.119 -2.167 8.198 1.00 94.00 304 PRO A CA 1
ATOM 2351 C C . PRO A 1 304 ? 6.358 -2.932 7.720 1.00 94.00 304 PRO A C 1
ATOM 2353 O O . PRO A 1 304 ? 7.259 -3.237 8.510 1.00 94.00 304 PRO A O 1
ATOM 2356 N N . THR A 1 305 ? 6.393 -3.257 6.429 1.00 93.12 305 THR A N 1
ATOM 2357 C CA . THR A 1 305 ? 7.462 -4.054 5.813 1.00 93.12 305 THR A CA 1
ATOM 2358 C C . THR A 1 305 ? 7.972 -3.417 4.531 1.00 93.12 305 THR A C 1
ATOM 2360 O O . THR A 1 305 ? 7.295 -2.618 3.888 1.00 93.12 305 THR A O 1
ATOM 2363 N N . THR A 1 306 ? 9.185 -3.800 4.133 1.00 92.75 306 THR A N 1
ATOM 2364 C CA . THR A 1 306 ? 9.724 -3.407 2.830 1.00 92.75 306 THR A CA 1
ATOM 2365 C C . THR A 1 306 ? 8.953 -4.104 1.695 1.00 92.75 306 THR A C 1
ATOM 2367 O O . THR A 1 306 ? 8.507 -5.246 1.847 1.00 92.75 306 THR A O 1
ATOM 2370 N N . PRO A 1 307 ? 8.791 -3.459 0.526 1.00 89.75 307 PRO A N 1
ATOM 2371 C CA . PRO A 1 307 ? 7.875 -3.936 -0.513 1.00 89.75 307 PRO A CA 1
ATOM 2372 C C . PRO A 1 307 ? 8.408 -5.120 -1.338 1.00 89.75 307 PRO A C 1
ATOM 2374 O O . PRO A 1 307 ? 7.666 -5.673 -2.148 1.00 89.75 307 PRO A O 1
ATOM 2377 N N . HIS A 1 308 ? 9.666 -5.536 -1.149 1.00 87.31 308 HIS A N 1
ATOM 2378 C CA . HIS A 1 308 ? 10.368 -6.477 -2.042 1.00 87.31 308 HIS A CA 1
ATOM 2379 C C . HIS A 1 308 ? 9.732 -7.864 -2.123 1.00 87.31 308 HIS A C 1
ATOM 2381 O O . HIS A 1 308 ? 9.844 -8.531 -3.147 1.00 87.31 308 HIS A O 1
ATOM 2387 N N . ALA A 1 309 ? 9.045 -8.287 -1.061 1.00 84.06 309 ALA A N 1
ATOM 2388 C CA . ALA A 1 309 ? 8.344 -9.567 -1.018 1.00 84.06 309 ALA A CA 1
ATOM 2389 C C . ALA A 1 309 ? 6.897 -9.491 -1.545 1.00 84.06 309 ALA A C 1
ATOM 2391 O O . ALA A 1 309 ? 6.186 -10.492 -1.496 1.00 84.06 309 ALA A O 1
ATOM 2392 N N . LEU A 1 310 ? 6.434 -8.308 -1.980 1.00 86.06 310 LEU A N 1
ATOM 2393 C CA . LEU A 1 310 ? 5.042 -8.032 -2.361 1.00 86.06 310 LEU A CA 1
ATOM 2394 C C . LEU A 1 310 ? 4.025 -8.432 -1.273 1.00 86.06 310 LEU A C 1
ATOM 2396 O O . LEU A 1 310 ? 2.894 -8.807 -1.566 1.00 86.06 310 LEU A O 1
ATOM 2400 N N . ARG A 1 311 ? 4.416 -8.376 0.008 1.00 88.94 311 ARG A N 1
ATOM 2401 C CA . ARG A 1 311 ? 3.589 -8.901 1.107 1.00 88.94 311 ARG A CA 1
ATOM 2402 C C . ARG A 1 311 ? 2.739 -7.872 1.834 1.00 88.94 311 ARG A C 1
ATOM 2404 O O . ARG A 1 311 ? 1.707 -8.280 2.337 1.00 88.94 311 ARG A O 1
ATOM 2411 N N . GLY A 1 312 ? 3.104 -6.588 1.879 1.00 92.62 312 GLY A N 1
ATOM 2412 C CA . GLY A 1 312 ? 2.412 -5.600 2.731 1.00 92.62 312 GLY A CA 1
ATOM 2413 C C . GLY A 1 312 ? 0.887 -5.598 2.560 1.00 92.62 312 GLY A C 1
ATOM 2414 O O . GLY A 1 312 ? 0.143 -5.884 3.493 1.00 92.62 312 GLY A O 1
ATOM 2415 N N . ALA A 1 313 ? 0.420 -5.401 1.327 1.00 93.12 313 ALA A N 1
ATOM 2416 C CA . ALA A 1 313 ? -1.004 -5.443 0.993 1.00 93.12 313 ALA A CA 1
ATOM 2417 C C . ALA A 1 313 ? -1.649 -6.828 1.192 1.00 93.12 313 ALA A C 1
ATOM 2419 O O . ALA A 1 313 ? -2.781 -6.906 1.660 1.00 93.12 313 ALA A O 1
ATOM 2420 N N . ASN A 1 314 ? -0.936 -7.915 0.875 1.00 95.69 314 ASN A N 1
ATOM 2421 C CA . ASN A 1 314 ? -1.427 -9.281 1.086 1.00 95.69 314 ASN A CA 1
ATOM 2422 C C . ASN A 1 314 ? -1.631 -9.585 2.578 1.00 95.69 314 ASN A C 1
ATOM 2424 O O . ASN A 1 314 ? -2.673 -10.101 2.960 1.00 95.69 314 ASN A O 1
ATOM 2428 N N . MET A 1 315 ? -0.678 -9.209 3.434 1.00 96.75 315 MET A N 1
ATOM 2429 C CA . MET A 1 315 ? -0.797 -9.361 4.885 1.00 96.75 315 MET A CA 1
ATOM 2430 C C . MET A 1 315 ? -1.924 -8.489 5.438 1.00 96.75 315 MET A C 1
ATOM 2432 O O . MET A 1 315 ? -2.719 -8.972 6.228 1.00 96.75 315 MET A O 1
ATOM 2436 N N . ALA A 1 316 ? -2.060 -7.244 4.969 1.00 96.69 316 ALA A N 1
ATOM 2437 C CA . ALA A 1 316 ? -3.158 -6.369 5.381 1.00 96.69 316 ALA A CA 1
ATOM 2438 C C . ALA A 1 316 ? -4.544 -6.932 5.011 1.00 96.69 316 ALA A C 1
ATOM 2440 O O . ALA A 1 316 ? -5.482 -6.780 5.787 1.00 96.69 316 ALA A O 1
ATOM 2441 N N . LEU A 1 317 ? -4.676 -7.580 3.846 1.00 96.38 317 LEU A N 1
ATOM 2442 C CA . LEU A 1 317 ? -5.894 -8.305 3.468 1.00 96.38 317 LEU A CA 1
ATOM 2443 C C . LEU A 1 317 ? -6.123 -9.522 4.369 1.00 96.38 317 LEU A C 1
ATOM 2445 O O . LEU A 1 317 ? -7.249 -9.753 4.777 1.00 96.38 317 LEU A O 1
ATOM 2449 N N . GLN A 1 318 ? -5.074 -10.290 4.675 1.00 96.94 318 GLN A N 1
ATOM 2450 C CA . GLN A 1 318 ? -5.161 -11.501 5.500 1.00 96.94 318 GLN A CA 1
ATOM 2451 C C . GLN A 1 318 ? -5.451 -11.216 6.980 1.00 96.94 318 GLN A C 1
ATOM 2453 O O . GLN A 1 318 ? -6.045 -12.062 7.646 1.00 96.94 318 GLN A O 1
ATOM 2458 N N . ASP A 1 319 ? -5.042 -10.055 7.494 1.00 97.38 319 ASP A N 1
ATOM 2459 C CA . ASP A 1 319 ? -5.396 -9.606 8.842 1.00 97.38 319 ASP A CA 1
ATOM 2460 C C . ASP A 1 319 ? -6.887 -9.267 8.981 1.00 97.38 319 ASP A C 1
ATOM 2462 O O . ASP A 1 319 ? -7.449 -9.419 10.068 1.00 97.38 319 ASP A O 1
ATOM 2466 N N . GLY A 1 320 ? -7.472 -8.708 7.914 1.00 89.56 320 GLY A N 1
ATOM 2467 C CA . GLY A 1 320 ? -8.821 -8.146 7.895 1.00 89.56 320 GLY A CA 1
ATOM 2468 C C . GLY A 1 320 ? -9.902 -9.206 7.817 1.00 89.56 320 GLY A C 1
ATOM 2469 O O . GLY A 1 320 ? -10.792 -9.191 8.694 1.00 89.56 320 GLY A O 1
#

pLDDT: mean 90.85, std 8.47, range [54.47, 98.69]

Foldseek 3Di:
DEEALALLSLLVQLVCVVVVDDAAYEHQAQDPDDFAFKAKAAPVLVVLLVVSVQDCVVVPAFFKFAQQKEWEAAQVLHGDDMDGRGRIIIGTSVVSSVSSVVSDPPRRYDYNFAFPAKAACDQDPVGWARIWTAGPVRDIDHDPAYEQPPAQLTPLCCRQPNDFDKDFPQWKKWWFKFFCVLADVVLVVVLCVSVVCARRYWYWYDFDQKIKIWHDGRNTIITIIIIHGDDDDPDPPPDQKAFDDPVVLVVVLVVCCVGHHVSVSNRCNSGPTIMMGTAIWGDQDPAQAGPSRRYGYAASSHGRDGCPVSCRSNRSSVND

Organism: Heterosigma akashiwo (NCBI:txid2829)

Sequence (320 aa):
MVVGGSIGGLAAAVSLRKAGAKVKVFEANQTRLGGGSGLGIDSVSIGVLKGLGVDLDGLYSEEMVPMPMEKYLDRNGRYLYQREDLPLFSCYWQDVYNMLMEQLPEKAVIFDREVVEMACGAADESGGGSVALTFQDGDRIRGDLAVGADGVLSPVRRAAFGPRRLRFSGYSAWRGAVGAEDVEPDVFDRFRDAYPHLGTCHYYELGNQSHSTFFELGGRFLNWNVFLRSDEPMAEEGKVSLIPDDERLSKLKEDTKDLISPEFFAMISSTKRPYLHDIYDADPAKTFVNEHKDVVLVGDAAHPTTPHALRGANMALQDG

Secondary structure (DSSP, 8-state):
-EE--SHHHHHHHHHHHHTT----EE-SSSS------EEEEEHHHHHHHHHTT---TTGGGTTEEE--EEEEEETT--EEEEE----EEEEEHHHHHHHHHHTS-TTSEE-S--EEEEE-S---TTS--SEEEEETTS-EEEES-EEE---TT-HHHHHHH-----EEEEEEEEEEEEEGGGS-HHHHHHHHHH-TTTTTEEEEEEETTEEEEEEEETTTEEEEEEEEE-PPP---TT-SEE---HHHHHHHHHHHTTTS-HHHHHHHHT-SS-EEEEEEE-PPPS-SB-TTSSEEE-GGGT----GGGS-HHHHHHHH-

Solvent-accessible surface area (backbone atoms only — not comparable to full-atom values): 16878 Å² total; per-residue (Å²): 62,26,35,19,63,49,58,28,20,32,31,29,46,44,43,42,38,75,74,69,46,89,59,43,29,29,16,54,49,75,57,82,88,76,72,74,56,67,37,58,43,38,59,66,38,52,51,46,42,48,74,69,65,42,81,56,89,77,33,72,77,52,52,35,32,63,26,31,28,39,40,34,24,34,44,85,67,47,81,74,50,73,48,68,84,40,66,30,25,25,22,49,42,47,56,58,40,48,49,44,50,70,68,43,63,96,76,31,63,39,56,59,36,39,69,74,46,62,50,67,74,55,54,45,100,85,76,46,36,26,24,37,43,28,28,76,90,66,53,73,52,68,28,67,37,36,38,25,28,46,31,75,81,20,58,56,44,37,60,65,71,40,88,74,77,69,41,71,71,49,33,29,34,42,34,41,60,33,42,67,92,58,43,60,65,71,56,53,52,53,34,44,68,76,40,78,51,68,54,34,27,40,39,31,37,45,34,85,82,29,38,31,39,37,34,37,34,49,87,49,29,44,23,40,36,38,41,40,65,43,77,80,71,82,66,61,86,93,52,54,63,44,73,64,54,73,69,56,46,51,49,51,51,64,72,40,54,84,44,46,30,67,51,58,45,58,55,60,68,45,35,87,76,46,34,40,34,57,41,48,29,50,79,84,62,97,63,50,56,36,95,72,70,35,40,38,43,31,25,35,36,46,60,30,52,68,68,90,78,50,39,52,69,35,50,7,40,68,65,42

Radius of gyration: 20.72 Å; Cα contacts (8 Å, |Δi|>4): 687; chains: 1; bounding box: 48×42×65 Å